Protein AF-A0A959Q273-F1 (afdb_monomer_lite)

Foldseek 3Di:
DVVLVVVVVCVQPPDPPPPPQCLPDPVQQVQQVQKAVVTPVVLVVLCLVQFDDQPQCVVVVQWFKWKKKFKQAQQRAGPDIDTPFPDDSDRCPVVRVVVSVNVSGSRIDDDDGIDMFIWIKTQHDDPDDDDRDRIHIHGDDDDPDDPDPPVLVVLVVCVVVVNLDPSSLVVLVSVCRHVVPPPSSVVSNVVSVVD

Sequence (195 aa):
MLKLLALLVTILSALPVTAQYDYSHPDFIPKMDQHFPGGDSAFLDLVYHNIQYPPEARQRGTMATLLVSLYINAKGGLDSLKFLNPVPIGDGIEEEVLRILKLTHKRWINYGDGFHFDCSFVFKFESEELLHGDISIVAFLVNAKLPRTDLIKSFDKLLKRGNKSNEVKEMVTLLIKMYPDNLQYLELYRQLEIH

Radius of gyration: 18.31 Å; chains: 1; bounding box: 50×28×50 Å

Secondary structure (DSSP, 8-state):
-HHHHHHHHHHHTT-----------TTHHHHHHHHSTTHHHHHHHHHHHH----HHHHHHT--EEEEEEEEEETTS-EEEEEE--SS---TTHHHHHHHHHHTTTTT---SSSEEEEEEEEEE----S--SS-SEEEEES-S----S-SHHHHHHHHHHHTT---HHHHHHHHHHHHH-TT-HHHHHHHHHHH--

pLDDT: mean 73.66, std 20.65, range [29.75, 97.5]

Structure (mmCIF, N/CA/C/O backbone):
data_AF-A0A959Q273-F1
#
_entry.id   AF-A0A959Q273-F1
#
loop_
_atom_site.group_PDB
_atom_site.id
_atom_site.type_symbol
_atom_site.label_atom_id
_atom_site.label_alt_id
_atom_site.label_comp_id
_atom_site.label_asym_id
_atom_site.label_entity_id
_atom_site.label_seq_id
_atom_site.pdbx_PDB_ins_code
_atom_site.Cartn_x
_atom_site.Cartn_y
_atom_site.Cartn_z
_atom_site.occupancy
_atom_site.B_iso_or_equiv
_atom_site.auth_seq_id
_atom_site.auth_comp_id
_atom_site.auth_asym_id
_atom_site.auth_atom_id
_atom_site.pdbx_PDB_model_num
ATOM 1 N N . MET A 1 1 ? -25.011 -1.242 19.893 1.00 47.28 1 MET A N 1
ATOM 2 C CA . MET A 1 1 ? -24.980 -1.164 18.416 1.00 47.28 1 MET A CA 1
ATOM 3 C C . MET A 1 1 ? -25.431 0.176 17.830 1.00 47.28 1 MET A C 1
ATOM 5 O O . MET A 1 1 ? -24.567 0.892 17.349 1.00 47.28 1 MET A O 1
ATOM 9 N N . LEU A 1 2 ? -26.712 0.578 17.892 1.00 33.62 2 LEU A N 1
ATOM 10 C CA . LEU A 1 2 ? -27.226 1.732 17.114 1.00 33.62 2 LEU A CA 1
ATOM 11 C C . LEU A 1 2 ? -26.509 3.081 17.372 1.00 33.62 2 LEU A C 1
ATOM 13 O O . LEU A 1 2 ? -26.307 3.858 16.448 1.00 33.62 2 LEU A O 1
ATOM 17 N N . LYS A 1 3 ? -26.056 3.341 18.610 1.00 44.47 3 LYS A N 1
ATOM 18 C CA . LYS A 1 3 ? -25.296 4.561 18.968 1.00 44.47 3 LYS A CA 1
ATOM 19 C C . LYS A 1 3 ? -23.848 4.574 18.453 1.00 44.47 3 LYS A C 1
ATOM 21 O O . LYS A 1 3 ? -23.322 5.648 18.201 1.00 44.47 3 LYS A O 1
ATOM 26 N N . LEU A 1 4 ? -23.216 3.405 18.316 1.00 44.25 4 LEU A N 1
ATOM 27 C CA . LEU A 1 4 ? -21.849 3.271 17.787 1.00 44.25 4 LEU A CA 1
ATOM 28 C C . LEU A 1 4 ? -21.848 3.400 16.257 1.00 44.25 4 LEU A C 1
ATOM 30 O O . LEU A 1 4 ? -21.008 4.093 15.696 1.00 44.25 4 LEU A O 1
ATOM 34 N N . LEU A 1 5 ? -22.843 2.794 15.601 1.00 41.31 5 LEU A N 1
ATOM 35 C CA . LEU A 1 5 ? -23.030 2.887 14.152 1.00 41.31 5 LEU A CA 1
ATOM 36 C C . LEU A 1 5 ? -23.355 4.327 13.718 1.00 41.31 5 LEU A C 1
ATOM 38 O O . LEU A 1 5 ? -22.783 4.833 12.761 1.00 41.31 5 LEU A O 1
ATOM 42 N N . ALA A 1 6 ? -24.217 5.018 14.475 1.00 43.47 6 ALA A N 1
ATOM 43 C CA . ALA A 1 6 ? -24.527 6.427 14.242 1.00 43.47 6 ALA A CA 1
ATOM 44 C C . ALA A 1 6 ? -23.298 7.336 14.404 1.00 43.47 6 ALA A C 1
ATOM 46 O O . ALA A 1 6 ? -23.162 8.298 13.651 1.00 43.47 6 ALA A O 1
ATOM 47 N N . LEU A 1 7 ? -22.395 7.010 15.342 1.00 47.56 7 LEU A N 1
ATOM 48 C CA . LEU A 1 7 ? -21.119 7.705 15.515 1.00 47.56 7 LEU A CA 1
ATOM 49 C C . LEU A 1 7 ? -20.238 7.511 14.270 1.00 47.56 7 LEU A C 1
ATOM 51 O O . LEU A 1 7 ? -19.791 8.501 13.708 1.00 47.56 7 LEU A O 1
ATOM 55 N N . LEU A 1 8 ? -20.072 6.273 13.777 1.00 46.41 8 LEU A N 1
ATOM 56 C CA . LEU A 1 8 ? -19.335 5.961 12.534 1.00 46.41 8 LEU A CA 1
ATOM 57 C C . LEU A 1 8 ? -19.850 6.755 11.323 1.00 46.41 8 LEU A C 1
ATOM 59 O O . LEU A 1 8 ? -19.063 7.336 10.582 1.00 46.41 8 LEU A O 1
ATOM 63 N N . VAL A 1 9 ? -21.172 6.846 11.167 1.00 46.50 9 VAL A N 1
ATOM 64 C CA . VAL A 1 9 ? -21.808 7.587 10.067 1.00 46.50 9 VAL A CA 1
ATOM 65 C C . VAL A 1 9 ? -21.587 9.100 10.195 1.00 46.50 9 VAL A C 1
ATOM 67 O O . VAL A 1 9 ? -21.291 9.747 9.195 1.00 46.50 9 VAL A O 1
ATOM 70 N N . THR A 1 10 ? -21.641 9.670 11.408 1.00 48.34 10 THR A N 1
ATOM 71 C CA . THR A 1 10 ? -21.318 11.101 11.614 1.00 48.34 10 THR A CA 1
ATOM 72 C C . THR A 1 10 ? -19.834 11.412 11.419 1.00 48.34 10 THR A C 1
ATOM 74 O O . THR A 1 10 ? -19.491 12.532 11.050 1.00 48.34 10 THR A O 1
ATOM 77 N N . ILE A 1 11 ? -18.949 10.445 11.670 1.00 47.75 11 ILE A N 1
ATOM 78 C CA . ILE A 1 11 ? -17.504 10.564 11.438 1.00 47.75 11 ILE A CA 1
ATOM 79 C C . ILE A 1 11 ? -17.208 10.619 9.935 1.00 47.75 11 ILE A C 1
ATOM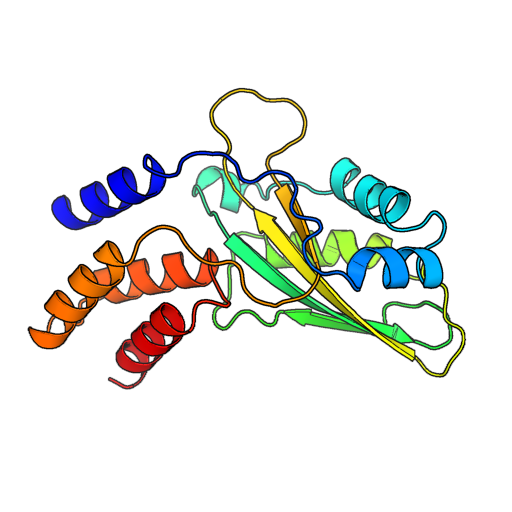 81 O O . ILE A 1 11 ? -16.441 11.474 9.497 1.00 47.75 11 ILE A O 1
ATOM 85 N N . LEU A 1 12 ? -17.847 9.744 9.151 1.00 41.59 12 LEU A N 1
ATOM 86 C CA . LEU A 1 12 ? -17.640 9.637 7.705 1.00 41.59 12 LEU A CA 1
ATOM 87 C C . LEU A 1 12 ? -18.171 10.868 6.952 1.00 41.59 12 LEU A C 1
ATOM 89 O O . LEU A 1 12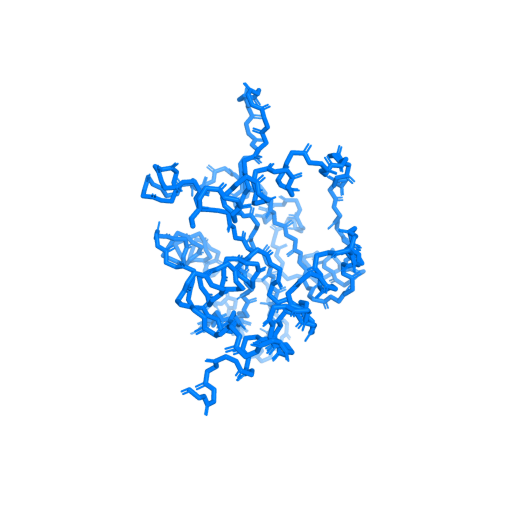 ? -17.543 11.338 6.009 1.00 41.59 12 LEU A O 1
ATOM 93 N N . SER A 1 13 ? -19.302 11.425 7.399 1.00 39.12 13 SER A N 1
ATOM 94 C CA . SER A 1 13 ? -19.985 12.543 6.735 1.00 39.12 13 SER A CA 1
ATOM 95 C C . SER A 1 13 ? -19.441 13.934 7.081 1.00 39.12 13 SER A C 1
ATOM 97 O O . SER A 1 13 ? -19.928 14.924 6.544 1.00 39.12 13 SER A O 1
ATOM 99 N N . ALA A 1 14 ? -18.506 14.050 8.030 1.00 39.28 14 ALA A N 1
ATOM 100 C CA . ALA A 1 14 ? -18.061 15.342 8.566 1.00 39.28 14 ALA A CA 1
ATOM 101 C C . ALA A 1 14 ? -16.613 15.709 8.196 1.00 39.28 14 ALA A C 1
ATOM 103 O O . ALA A 1 14 ? -16.015 16.601 8.816 1.00 39.28 14 ALA A O 1
ATOM 104 N N . LEU A 1 15 ? -16.065 15.025 7.190 1.00 38.78 15 LEU A N 1
ATOM 105 C CA . LEU A 1 15 ? -14.818 15.385 6.533 1.00 38.78 15 LEU A CA 1
ATOM 106 C C . LEU A 1 15 ? -15.101 16.530 5.548 1.00 38.78 15 LEU A C 1
ATOM 108 O O . LEU A 1 15 ? -15.887 16.339 4.621 1.00 38.78 15 LEU A O 1
ATOM 112 N N . PRO A 1 16 ? -14.486 17.717 5.687 1.00 36.38 16 PRO A N 1
ATOM 113 C CA . PRO A 1 16 ? -14.352 18.583 4.528 1.00 36.38 16 PRO A CA 1
ATOM 114 C C . PRO A 1 16 ? -13.502 17.825 3.501 1.00 36.38 16 PRO A C 1
ATOM 116 O O . PRO A 1 16 ? -12.324 17.553 3.741 1.00 36.38 16 PRO A O 1
ATOM 119 N N . VAL A 1 17 ? -14.117 17.432 2.382 1.00 39.88 17 VAL A N 1
ATOM 120 C CA . VAL A 1 17 ? -13.411 16.890 1.217 1.00 39.88 17 VAL A CA 1
ATOM 121 C C . VAL A 1 17 ? -12.623 18.034 0.597 1.00 39.88 17 VAL A C 1
ATOM 123 O O . VAL A 1 17 ? -13.070 18.724 -0.308 1.00 39.88 17 VAL A O 1
ATOM 126 N N . THR A 1 18 ? -11.434 18.262 1.131 1.00 34.50 18 THR A N 1
ATOM 127 C CA . THR A 1 18 ? -10.340 18.892 0.402 1.00 34.50 18 THR A CA 1
ATOM 128 C C . THR A 1 18 ? -9.084 18.089 0.696 1.00 34.50 18 THR A C 1
ATOM 130 O O . THR A 1 18 ? -8.126 18.586 1.281 1.00 34.50 18 THR A O 1
ATOM 133 N N . ALA A 1 19 ? -9.099 16.811 0.317 1.00 34.09 19 ALA A N 1
ATOM 134 C CA . ALA A 1 19 ? -7.861 16.123 -0.011 1.00 34.09 19 ALA A CA 1
ATOM 135 C C . ALA A 1 19 ? -7.491 16.592 -1.421 1.00 34.09 19 ALA A C 1
ATOM 137 O O . ALA A 1 19 ? -7.810 15.950 -2.417 1.00 34.09 19 ALA A O 1
ATOM 138 N N . GLN A 1 20 ? -6.918 17.791 -1.501 1.00 29.75 20 GLN A N 1
ATOM 139 C CA . GLN A 1 20 ? -6.189 18.219 -2.685 1.00 29.75 20 GLN A CA 1
ATOM 140 C C . GLN A 1 20 ? -5.129 17.140 -2.937 1.00 29.75 20 GLN A C 1
ATOM 142 O O . GLN A 1 20 ? -4.466 16.771 -1.974 1.00 29.75 20 GLN A O 1
ATOM 147 N N . TYR A 1 21 ? -5.055 16.581 -4.153 1.00 34.66 21 TYR A N 1
ATOM 148 C CA . TYR A 1 21 ? -4.102 15.530 -4.543 1.00 34.66 21 TYR A CA 1
ATOM 149 C C . TYR A 1 21 ? -2.730 15.801 -3.928 1.00 34.66 21 TYR A C 1
ATOM 151 O O . TYR A 1 21 ? -1.988 16.653 -4.415 1.00 34.66 21 TYR A O 1
ATOM 159 N N . ASP A 1 22 ? -2.430 15.137 -2.818 1.00 41.69 22 ASP A N 1
ATOM 160 C CA . ASP A 1 22 ? -1.239 15.458 -2.059 1.00 41.69 22 ASP A CA 1
ATOM 161 C C . ASP A 1 22 ? -0.158 14.490 -2.517 1.00 41.69 22 ASP A C 1
ATOM 163 O O . ASP A 1 22 ? -0.011 13.371 -2.026 1.00 41.69 22 ASP A O 1
ATOM 167 N N . TYR A 1 23 ? 0.586 14.944 -3.521 1.00 46.22 23 TYR A N 1
ATOM 168 C CA . TYR A 1 23 ? 1.921 14.466 -3.866 1.00 46.22 23 TYR A CA 1
ATOM 169 C C . TYR A 1 23 ? 2.912 14.837 -2.730 1.00 46.22 23 TYR A C 1
ATOM 171 O O . TYR A 1 23 ? 4.007 15.327 -2.994 1.00 46.22 23 TYR A O 1
ATOM 179 N N . SER A 1 24 ? 2.510 14.691 -1.457 1.00 52.56 24 SER A N 1
ATOM 180 C CA . SER A 1 24 ? 3.052 15.422 -0.298 1.00 52.56 24 SER A CA 1
ATOM 181 C C . SER A 1 24 ? 4.471 15.062 0.079 1.00 52.56 24 SER A C 1
ATOM 183 O O . SER A 1 24 ? 5.117 15.823 0.805 1.00 52.56 24 SER A O 1
ATOM 185 N N . HIS A 1 25 ? 4.955 13.896 -0.342 1.00 58.44 25 HIS A N 1
ATOM 186 C CA . HIS A 1 25 ? 6.309 13.505 -0.012 1.00 58.44 25 HIS A CA 1
ATOM 187 C C . HIS A 1 25 ? 7.276 14.073 -1.058 1.00 58.44 25 HIS A C 1
ATOM 189 O O . HIS A 1 25 ? 7.217 13.660 -2.221 1.00 58.44 25 HIS A O 1
ATOM 195 N N . PRO A 1 26 ? 8.205 14.969 -0.669 1.00 68.31 26 PRO A N 1
ATOM 196 C CA . PRO A 1 26 ? 9.095 15.653 -1.610 1.00 68.31 26 PRO A CA 1
ATOM 197 C C . PRO A 1 26 ? 9.964 14.689 -2.432 1.00 68.31 26 PRO A C 1
ATOM 199 O O . PRO A 1 26 ? 10.403 15.043 -3.521 1.00 68.31 26 PRO A O 1
ATOM 202 N N . ASP A 1 27 ? 10.162 13.461 -1.947 1.00 73.94 27 ASP A N 1
ATOM 203 C CA . ASP A 1 27 ? 10.981 12.449 -2.621 1.00 73.94 27 ASP A CA 1
ATOM 204 C C . ASP A 1 27 ? 10.224 11.594 -3.653 1.00 73.94 27 ASP A C 1
ATOM 206 O O . ASP A 1 27 ? 10.869 10.850 -4.390 1.00 73.94 27 ASP A O 1
ATOM 210 N N . PHE A 1 28 ? 8.887 11.656 -3.742 1.00 79.81 28 PHE A N 1
ATOM 211 C CA . PHE A 1 28 ? 8.149 10.798 -4.682 1.00 79.81 28 PHE A CA 1
ATOM 212 C C . PHE A 1 28 ? 8.464 11.126 -6.142 1.00 79.81 28 PHE A C 1
ATOM 214 O O . PHE A 1 28 ? 8.894 10.240 -6.883 1.00 79.81 28 PHE A O 1
ATOM 221 N N . ILE A 1 29 ? 8.273 12.389 -6.538 1.00 83.19 29 ILE A N 1
ATOM 222 C CA . ILE A 1 29 ? 8.492 12.842 -7.917 1.00 83.19 29 ILE A CA 1
ATOM 223 C C . ILE A 1 29 ? 9.955 12.616 -8.332 1.00 83.19 29 ILE A C 1
ATOM 225 O O . ILE A 1 29 ? 10.165 11.907 -9.315 1.00 83.19 29 ILE A O 1
ATOM 229 N N . PRO A 1 30 ? 10.977 13.061 -7.563 1.00 88.62 30 PRO A N 1
ATOM 230 C CA . PRO A 1 30 ? 12.374 12.797 -7.913 1.00 88.62 30 PRO A CA 1
ATOM 231 C C . PRO A 1 30 ? 12.680 11.310 -8.110 1.00 88.62 30 PRO A C 1
ATOM 233 O O . PRO A 1 30 ? 13.400 10.931 -9.032 1.00 88.62 30 PRO A O 1
ATOM 236 N N . LYS A 1 31 ? 12.118 10.447 -7.257 1.00 88.25 31 LYS A N 1
ATOM 237 C CA . LYS A 1 31 ? 12.346 9.005 -7.333 1.00 88.25 31 LYS A CA 1
ATOM 238 C C . LYS A 1 31 ? 11.668 8.381 -8.546 1.00 88.25 31 LYS A C 1
ATOM 240 O O . LYS A 1 31 ? 12.252 7.495 -9.162 1.00 88.25 31 LYS A O 1
ATOM 245 N N . MET A 1 32 ? 10.472 8.837 -8.908 1.00 90.69 32 MET A N 1
ATOM 246 C CA . MET A 1 32 ? 9.791 8.383 -10.118 1.00 90.69 32 MET A CA 1
ATOM 247 C C . MET A 1 32 ? 10.490 8.851 -11.387 1.00 90.69 32 MET A C 1
ATOM 249 O O . MET A 1 32 ? 10.746 8.026 -12.259 1.00 90.69 32 MET A O 1
ATOM 253 N N . ASP A 1 33 ? 10.869 10.125 -11.464 1.00 91.25 33 ASP A N 1
ATOM 254 C CA . ASP A 1 33 ? 11.614 10.678 -12.601 1.00 91.25 33 ASP A CA 1
ATOM 255 C C . ASP A 1 33 ? 12.929 9.933 -12.838 1.00 91.25 33 ASP A C 1
ATOM 257 O O . ASP A 1 33 ? 13.341 9.716 -13.978 1.00 91.25 33 ASP A O 1
ATOM 261 N N . GLN A 1 34 ? 13.577 9.492 -11.758 1.00 93.00 34 GLN A N 1
ATOM 262 C CA . GLN A 1 34 ? 14.803 8.711 -11.835 1.00 93.00 34 GLN A CA 1
ATOM 263 C C . GLN A 1 34 ? 14.561 7.243 -12.221 1.00 93.00 34 GLN A C 1
ATOM 265 O O . GLN A 1 34 ? 15.366 6.662 -12.951 1.00 93.00 34 GLN A O 1
ATOM 270 N N . HIS A 1 35 ? 13.504 6.615 -11.702 1.00 94.75 35 HIS A N 1
ATOM 271 C CA . HIS A 1 35 ? 13.385 5.154 -11.693 1.00 94.75 35 HIS A CA 1
ATOM 272 C C . HIS A 1 35 ? 12.205 4.578 -12.479 1.00 94.75 35 HIS A C 1
ATOM 274 O O . HIS A 1 35 ? 12.102 3.355 -12.589 1.00 94.75 35 HIS A O 1
ATOM 280 N N . PHE A 1 36 ? 11.335 5.397 -13.062 1.00 94.88 36 PHE A N 1
ATOM 281 C CA . PHE A 1 36 ? 10.223 4.930 -13.882 1.00 94.88 36 PHE A CA 1
ATOM 282 C C . PHE A 1 36 ? 10.205 5.648 -15.243 1.00 94.88 36 PHE A C 1
ATOM 284 O O . PHE A 1 36 ? 10.226 6.875 -15.295 1.00 94.88 36 PHE A O 1
ATOM 291 N N . PRO A 1 37 ? 10.168 4.926 -16.379 1.00 95.31 37 PRO A N 1
ATOM 292 C CA . PRO A 1 37 ? 10.110 5.540 -17.698 1.00 95.31 37 PRO A CA 1
ATOM 293 C C . PRO A 1 37 ? 8.863 6.413 -17.842 1.00 95.31 37 PRO A C 1
ATOM 295 O O . PRO A 1 37 ? 7.741 5.911 -17.764 1.00 95.31 37 PRO A O 1
ATOM 298 N N . GLY A 1 38 ? 9.076 7.703 -18.098 1.00 94.38 38 GLY A N 1
ATOM 299 C CA . GLY A 1 38 ? 8.007 8.702 -18.163 1.00 94.38 38 GLY A CA 1
ATOM 300 C C . GLY A 1 38 ? 7.629 9.315 -16.810 1.00 94.38 38 GLY A C 1
ATOM 301 O O . GLY A 1 38 ? 6.618 10.008 -16.743 1.00 94.38 38 GLY A O 1
ATOM 302 N N . GLY A 1 39 ? 8.424 9.070 -15.765 1.00 92.94 39 GLY A N 1
ATOM 303 C CA . GLY A 1 39 ? 8.286 9.710 -14.463 1.00 92.94 39 GLY A CA 1
ATOM 304 C C . GLY A 1 39 ? 7.031 9.295 -13.702 1.00 92.94 39 GLY A C 1
ATOM 305 O O . GLY A 1 39 ? 6.460 8.217 -13.912 1.00 92.94 39 GLY A O 1
ATOM 306 N N . ASP A 1 40 ? 6.613 10.167 -12.793 1.00 85.88 40 ASP A N 1
ATOM 307 C CA . ASP A 1 40 ? 5.461 9.967 -11.917 1.00 85.88 40 ASP A CA 1
ATOM 308 C C . ASP A 1 40 ? 4.149 9.885 -12.705 1.00 85.88 40 ASP A C 1
ATOM 310 O O . ASP A 1 40 ? 3.354 8.977 -12.461 1.00 85.88 40 ASP A O 1
ATOM 314 N N . SER A 1 41 ? 3.960 10.753 -13.704 1.00 86.81 41 SER A N 1
ATOM 315 C CA . SER A 1 41 ? 2.766 10.759 -14.556 1.00 86.81 41 SER A CA 1
ATOM 316 C C . SER A 1 41 ? 2.553 9.406 -15.230 1.00 86.81 41 SER A C 1
ATOM 318 O O . SER A 1 41 ? 1.464 8.850 -15.150 1.00 86.81 41 SER A O 1
ATOM 320 N N . ALA A 1 42 ? 3.588 8.816 -15.838 1.00 90.94 42 ALA A N 1
ATOM 321 C CA . ALA A 1 42 ? 3.448 7.532 -16.528 1.00 90.94 42 ALA A CA 1
ATOM 322 C C . ALA A 1 42 ? 3.171 6.359 -15.572 1.00 90.94 42 ALA A C 1
ATOM 324 O O . ALA A 1 42 ? 2.500 5.390 -15.950 1.00 90.94 42 ALA A O 1
ATOM 325 N N . PHE A 1 43 ? 3.703 6.416 -14.348 1.00 90.12 43 PHE A N 1
ATOM 326 C CA . PHE A 1 43 ? 3.390 5.437 -13.310 1.00 90.12 43 PHE A CA 1
ATOM 327 C C . PHE A 1 43 ? 1.931 5.562 -12.868 1.00 90.12 43 PHE A C 1
ATOM 329 O O . PHE A 1 43 ? 1.198 4.572 -12.867 1.00 90.12 43 PHE A O 1
ATOM 336 N N . LEU A 1 44 ? 1.511 6.780 -12.530 1.00 84.56 44 LEU A N 1
ATOM 337 C CA . LEU A 1 44 ? 0.157 7.087 -12.090 1.00 84.56 44 LEU A CA 1
ATOM 338 C C . LEU A 1 44 ? -0.863 6.740 -13.169 1.00 84.56 44 LEU A C 1
ATOM 340 O O . LEU A 1 44 ? -1.847 6.075 -12.867 1.00 84.56 44 LEU A O 1
ATOM 344 N N . ASP A 1 45 ? -0.590 7.078 -14.427 1.00 85.50 45 ASP A N 1
ATOM 345 C CA . ASP A 1 45 ? -1.433 6.713 -15.560 1.00 85.50 45 ASP A CA 1
ATOM 346 C C . ASP A 1 45 ? -1.574 5.196 -15.682 1.00 85.50 45 ASP A C 1
ATOM 348 O O . ASP A 1 45 ? -2.695 4.701 -15.805 1.00 85.50 45 ASP A O 1
ATOM 352 N N . LEU A 1 46 ? -0.476 4.427 -15.599 1.00 88.94 46 LEU A N 1
ATOM 353 C CA . LEU A 1 46 ? -0.575 2.963 -15.603 1.00 88.94 46 LEU A CA 1
ATOM 354 C C . LEU A 1 46 ? -1.506 2.487 -14.494 1.00 88.94 46 LEU A C 1
ATOM 356 O O . LEU A 1 46 ? -2.336 1.615 -14.741 1.00 88.94 46 LEU A O 1
ATOM 360 N N . VAL A 1 47 ? -1.373 3.024 -13.286 1.00 86.44 47 VAL A N 1
ATOM 361 C CA . VAL A 1 47 ? -2.202 2.568 -12.178 1.00 86.44 47 VAL A CA 1
ATOM 362 C C . VAL A 1 47 ? -3.653 2.982 -12.383 1.00 86.44 47 VAL A C 1
ATOM 364 O O . VAL A 1 47 ? -4.506 2.103 -12.406 1.00 86.44 47 VAL A O 1
ATOM 367 N N . TYR A 1 48 ? -3.944 4.267 -12.583 1.00 81.12 48 TYR A N 1
ATOM 368 C CA . TYR A 1 48 ? -5.311 4.783 -12.684 1.00 81.12 48 TYR A CA 1
ATOM 369 C C . TYR A 1 48 ? -6.115 4.131 -13.810 1.00 81.12 48 TYR A C 1
ATOM 371 O O . TYR A 1 48 ? -7.296 3.852 -13.629 1.00 81.12 48 TYR A O 1
ATOM 379 N N . HIS A 1 49 ? -5.482 3.818 -14.942 1.00 84.25 49 HIS A N 1
ATOM 380 C CA . HIS A 1 49 ? -6.167 3.154 -16.053 1.00 84.25 49 HIS A CA 1
ATOM 381 C C . HIS A 1 49 ? -6.439 1.667 -15.807 1.00 84.25 49 HIS A C 1
ATOM 383 O O . HIS A 1 49 ? -7.301 1.087 -16.465 1.00 84.25 49 HIS A O 1
ATOM 389 N N . ASN A 1 50 ? -5.682 1.022 -14.917 1.00 87.06 50 ASN A N 1
ATOM 390 C CA . ASN A 1 50 ? -5.767 -0.423 -14.726 1.00 87.06 50 ASN A CA 1
ATOM 391 C C . ASN A 1 50 ? -6.418 -0.819 -13.407 1.00 87.06 50 ASN A C 1
ATOM 393 O O . ASN A 1 50 ? -6.922 -1.939 -13.326 1.00 87.06 50 ASN A O 1
ATOM 397 N N . ILE A 1 51 ? -6.357 0.031 -12.385 1.00 87.69 51 ILE A N 1
ATOM 398 C CA . ILE A 1 51 ? -6.797 -0.290 -11.033 1.00 87.69 51 ILE A CA 1
ATOM 399 C C . ILE A 1 51 ? -8.316 -0.333 -10.941 1.00 87.69 51 ILE A C 1
ATOM 401 O O . ILE A 1 51 ? -9.030 0.468 -11.539 1.00 87.69 51 ILE A O 1
ATOM 405 N N . GLN A 1 52 ? -8.812 -1.308 -10.196 1.00 85.88 52 GLN A N 1
ATOM 406 C CA . GLN A 1 52 ? -10.228 -1.559 -10.012 1.00 85.88 52 GLN A CA 1
ATOM 407 C C . GLN A 1 52 ? -10.552 -1.561 -8.531 1.00 85.88 52 GLN A C 1
ATOM 409 O O . GLN A 1 52 ? -9.771 -2.019 -7.708 1.00 85.88 52 GLN A O 1
ATOM 414 N N . TYR A 1 53 ? -11.738 -1.082 -8.177 1.00 83.94 53 TYR A N 1
ATOM 415 C CA . TYR A 1 53 ? -12.249 -1.310 -6.835 1.00 83.94 53 TYR A CA 1
ATOM 416 C C . TYR A 1 53 ? -12.772 -2.750 -6.761 1.00 83.94 53 TYR A C 1
ATOM 418 O O . TYR A 1 53 ? -13.692 -3.069 -7.527 1.00 83.94 53 TYR A O 1
ATOM 426 N N . PRO A 1 54 ? -12.233 -3.620 -5.883 1.00 87.25 54 PRO A N 1
ATOM 427 C CA . PRO A 1 54 ? -12.682 -5.004 -5.798 1.00 87.25 54 PRO A CA 1
ATOM 428 C C . PRO A 1 54 ? -14.200 -5.092 -5.563 1.00 87.25 54 PRO A C 1
ATOM 430 O O . PRO A 1 54 ? -14.727 -4.319 -4.753 1.00 87.25 54 PRO A O 1
ATOM 433 N N . PRO A 1 55 ? -14.930 -6.004 -6.234 1.00 84.25 55 PRO A N 1
ATOM 434 C CA . PRO A 1 55 ? -16.381 -6.123 -6.082 1.00 84.25 55 PRO A CA 1
ATOM 435 C C . PRO A 1 55 ? -16.818 -6.329 -4.630 1.00 84.25 55 PRO A C 1
ATOM 437 O O . PRO A 1 55 ? -17.776 -5.704 -4.176 1.00 84.25 55 PRO A O 1
ATOM 440 N N . GLU A 1 56 ? -16.087 -7.155 -3.886 1.00 85.62 56 GLU A N 1
ATOM 441 C CA . GLU A 1 56 ? -16.339 -7.444 -2.481 1.00 85.62 56 GLU A CA 1
ATOM 442 C C . GLU A 1 56 ? -16.152 -6.205 -1.601 1.00 85.62 56 GLU A C 1
ATOM 444 O O . GLU A 1 56 ? -17.022 -5.898 -0.783 1.00 85.62 56 GLU A O 1
ATOM 449 N N . ALA A 1 57 ? -15.053 -5.472 -1.797 1.00 83.31 57 ALA A N 1
ATOM 450 C CA . ALA A 1 57 ? -14.787 -4.224 -1.091 1.00 83.31 57 ALA A CA 1
ATOM 451 C C . ALA A 1 57 ? -15.853 -3.169 -1.422 1.00 83.31 57 ALA A C 1
ATOM 453 O O . ALA A 1 57 ? -16.338 -2.473 -0.530 1.00 83.31 57 ALA A O 1
ATOM 454 N N . ARG A 1 58 ? -16.282 -3.086 -2.690 1.00 77.00 58 ARG A N 1
ATOM 455 C CA . ARG A 1 58 ? -17.344 -2.170 -3.123 1.00 77.00 58 ARG A CA 1
ATOM 456 C C . ARG A 1 58 ? -18.679 -2.513 -2.466 1.00 77.00 58 ARG A C 1
ATOM 458 O O . ARG A 1 58 ? -19.346 -1.626 -1.947 1.00 77.00 58 ARG A O 1
ATOM 465 N N . GLN A 1 59 ? -19.052 -3.792 -2.452 1.00 77.06 59 GLN A N 1
ATOM 466 C CA . GLN A 1 59 ? -20.291 -4.265 -1.830 1.00 77.06 59 GLN A CA 1
ATOM 467 C C . GLN A 1 59 ? -20.311 -4.010 -0.318 1.00 77.06 59 GLN A C 1
ATOM 469 O O . GLN A 1 59 ? -21.363 -3.697 0.238 1.00 77.06 59 GLN A O 1
ATOM 474 N N . ARG A 1 60 ? -19.162 -4.158 0.350 1.00 78.25 60 ARG A N 1
ATOM 475 C CA . ARG A 1 60 ? -19.030 -3.975 1.802 1.00 78.25 60 ARG A CA 1
ATOM 476 C C . ARG A 1 60 ? -18.753 -2.538 2.235 1.00 78.25 60 ARG A C 1
ATOM 478 O O . ARG A 1 60 ? -18.816 -2.257 3.429 1.00 78.25 60 ARG A O 1
ATOM 485 N N . GLY A 1 61 ? -18.487 -1.629 1.299 1.00 74.19 61 GLY A N 1
ATOM 486 C CA . GLY A 1 61 ? -18.135 -0.251 1.629 1.00 74.19 61 GLY A CA 1
ATOM 487 C C . GLY A 1 61 ? -16.742 -0.121 2.260 1.00 74.19 61 GLY A C 1
ATOM 488 O O . GLY A 1 61 ? -16.522 0.764 3.086 1.00 74.19 61 GLY A O 1
ATOM 489 N N . THR A 1 62 ? -15.804 -1.001 1.907 1.00 80.19 62 THR A N 1
ATOM 490 C CA . THR A 1 62 ? -14.493 -1.115 2.562 1.00 80.19 62 THR A CA 1
ATOM 491 C C . THR A 1 62 ? -13.527 -0.023 2.119 1.00 80.19 62 THR A C 1
ATOM 493 O O . THR A 1 62 ? -12.838 -0.160 1.118 1.00 80.19 62 THR A O 1
ATOM 496 N N . MET A 1 63 ? -13.420 1.040 2.914 1.00 80.50 63 MET A N 1
ATOM 497 C CA . MET A 1 63 ? -12.396 2.073 2.743 1.00 80.50 63 MET A CA 1
ATOM 498 C C . MET A 1 63 ? -11.087 1.685 3.440 1.00 80.50 63 MET A C 1
ATOM 500 O O . MET A 1 63 ? -11.104 1.205 4.577 1.00 80.50 63 MET A O 1
ATOM 504 N N . ALA A 1 64 ? -9.950 1.934 2.793 1.00 84.50 64 ALA A N 1
ATOM 505 C CA . ALA A 1 64 ? -8.641 1.606 3.348 1.00 84.50 64 ALA A CA 1
ATOM 506 C C . ALA A 1 64 ? -7.500 2.410 2.715 1.00 84.50 64 ALA A C 1
ATOM 508 O O . ALA A 1 64 ? -7.589 2.844 1.571 1.00 84.50 64 ALA A O 1
ATOM 509 N N . THR A 1 65 ? -6.393 2.520 3.442 1.00 84.88 65 THR A N 1
ATOM 510 C CA . THR A 1 65 ? -5.092 2.933 2.914 1.00 84.88 65 THR A CA 1
ATOM 511 C C . THR A 1 65 ? -4.144 1.745 3.011 1.00 84.88 65 THR A C 1
ATOM 513 O O . THR A 1 65 ? -3.815 1.296 4.108 1.00 84.88 65 THR A O 1
ATOM 516 N N . LEU A 1 66 ? -3.699 1.220 1.875 1.00 90.56 66 LEU A N 1
ATOM 517 C CA . LEU A 1 66 ? -2.771 0.099 1.805 1.00 90.56 66 LEU A CA 1
ATOM 518 C C . LEU A 1 66 ? -1.338 0.609 1.656 1.00 90.56 66 LEU A C 1
ATOM 520 O O . LEU A 1 66 ? -1.020 1.230 0.649 1.00 90.56 66 LEU A O 1
ATOM 524 N N . LEU A 1 67 ? -0.487 0.337 2.643 1.00 88.25 67 LEU A N 1
ATOM 525 C CA . LEU A 1 67 ? 0.932 0.682 2.657 1.00 88.25 67 LEU A CA 1
ATOM 526 C C . LEU A 1 67 ? 1.737 -0.442 2.006 1.00 88.25 67 LEU A C 1
ATOM 528 O O . LEU A 1 67 ? 1.669 -1.594 2.442 1.00 88.25 67 LEU A O 1
ATOM 532 N N . VAL A 1 68 ? 2.541 -0.113 1.002 1.00 91.62 68 VAL A N 1
ATOM 533 C CA . VAL A 1 68 ? 3.292 -1.086 0.210 1.00 91.62 68 VAL A CA 1
ATOM 534 C C . VAL A 1 68 ? 4.766 -0.715 0.179 1.00 91.62 68 VAL A C 1
ATOM 536 O O . VAL A 1 68 ? 5.109 0.427 -0.101 1.00 91.62 68 VAL A O 1
ATOM 539 N N . SER A 1 69 ? 5.634 -1.698 0.406 1.00 92.06 69 SER A N 1
ATOM 540 C CA . SER A 1 69 ? 7.071 -1.599 0.151 1.00 92.06 69 SER A CA 1
ATOM 541 C C . SER A 1 69 ? 7.479 -2.561 -0.951 1.00 92.06 69 SER A C 1
ATOM 543 O O . SER A 1 69 ? 7.170 -3.755 -0.898 1.00 92.06 69 SER A O 1
ATOM 545 N N . LEU A 1 70 ? 8.178 -2.037 -1.950 1.00 93.31 70 LEU A N 1
ATOM 546 C CA . LEU A 1 70 ? 8.719 -2.785 -3.074 1.00 93.31 70 LEU A CA 1
ATOM 547 C C . LEU A 1 70 ? 10.231 -2.860 -2.964 1.00 93.31 70 LEU A C 1
ATOM 549 O O . LEU A 1 70 ? 10.883 -1.918 -2.518 1.00 93.31 70 LEU A O 1
ATOM 553 N N . TYR A 1 71 ? 10.787 -3.962 -3.446 1.00 95.19 71 TYR A N 1
ATOM 554 C CA . TYR A 1 71 ? 12.198 -4.050 -3.783 1.00 95.19 71 TYR A CA 1
ATOM 555 C C . TYR A 1 71 ? 12.334 -4.287 -5.282 1.00 95.19 71 TYR A C 1
ATOM 557 O O . TYR A 1 71 ? 11.845 -5.294 -5.810 1.00 95.19 71 TYR A O 1
ATOM 565 N N . ILE A 1 72 ? 12.992 -3.340 -5.944 1.00 95.81 72 ILE A N 1
ATOM 566 C CA . ILE A 1 72 ? 13.323 -3.400 -7.360 1.00 95.81 72 ILE A CA 1
ATOM 567 C C . ILE A 1 72 ? 14.789 -3.796 -7.488 1.00 95.81 72 ILE A C 1
ATOM 569 O O . ILE A 1 72 ? 15.660 -3.172 -6.884 1.00 95.81 72 ILE A O 1
ATOM 573 N N . ASN A 1 73 ? 15.070 -4.832 -8.271 1.00 94.94 73 ASN A N 1
ATOM 574 C CA . ASN A 1 73 ? 16.426 -5.347 -8.439 1.00 94.94 73 ASN A CA 1
ATOM 575 C C . ASN A 1 73 ? 17.248 -4.562 -9.475 1.00 94.94 73 ASN A C 1
ATOM 577 O O . ASN A 1 73 ? 16.743 -3.689 -10.185 1.00 94.94 73 ASN A O 1
ATOM 581 N N . ALA A 1 74 ? 18.529 -4.911 -9.610 1.00 93.69 74 ALA A N 1
ATOM 582 C CA . ALA A 1 74 ? 19.455 -4.353 -10.606 1.00 93.69 74 ALA A CA 1
ATOM 583 C C . ALA A 1 74 ? 18.936 -4.368 -12.061 1.00 93.69 74 ALA A C 1
ATOM 585 O O . ALA A 1 74 ? 19.356 -3.557 -12.878 1.00 93.69 74 ALA A O 1
ATOM 586 N N . LYS A 1 75 ? 18.010 -5.273 -12.403 1.00 92.56 75 LYS A N 1
ATOM 587 C CA . LYS A 1 75 ? 17.446 -5.433 -13.755 1.00 92.56 75 LYS A CA 1
ATOM 588 C C . LYS A 1 75 ? 16.101 -4.716 -13.940 1.00 92.56 75 LYS A C 1
ATOM 590 O O . LYS A 1 75 ? 15.419 -4.980 -14.929 1.00 92.56 75 LYS A O 1
ATOM 595 N N . GLY A 1 76 ? 15.680 -3.881 -12.985 1.00 92.12 76 GLY A N 1
ATOM 596 C CA . GLY A 1 76 ? 14.383 -3.196 -13.035 1.00 92.12 76 GLY A CA 1
ATOM 597 C C . GLY A 1 76 ? 13.179 -4.115 -12.783 1.00 92.12 76 GLY A C 1
ATOM 598 O O . GLY A 1 76 ? 12.031 -3.767 -13.074 1.00 92.12 76 GLY A O 1
ATOM 599 N N . GLY A 1 77 ? 13.426 -5.328 -12.287 1.00 94.50 77 GLY A N 1
ATOM 600 C CA . GLY A 1 77 ? 12.395 -6.291 -11.926 1.00 94.50 77 GLY A CA 1
ATOM 601 C C . GLY A 1 77 ? 11.874 -6.045 -10.514 1.00 94.50 77 GLY A C 1
ATOM 602 O O . GLY A 1 77 ? 12.655 -5.799 -9.599 1.00 94.50 77 GLY A O 1
ATOM 603 N N . LEU A 1 78 ? 10.556 -6.157 -10.340 1.00 94.94 78 LEU A N 1
ATOM 604 C CA . LEU A 1 78 ? 9.938 -6.263 -9.019 1.00 94.94 78 LEU A CA 1
ATOM 605 C C . LEU A 1 78 ? 10.258 -7.646 -8.432 1.00 94.94 78 LEU A C 1
ATOM 607 O O . LEU A 1 78 ? 9.707 -8.637 -8.913 1.00 94.94 78 LEU A O 1
ATOM 611 N N . ASP A 1 79 ? 11.129 -7.690 -7.424 1.00 94.81 79 ASP A N 1
ATOM 612 C CA . ASP A 1 79 ? 11.601 -8.930 -6.787 1.00 94.81 79 ASP A CA 1
ATOM 613 C C . ASP A 1 79 ? 10.860 -9.243 -5.489 1.00 94.81 79 ASP A C 1
ATOM 615 O O . ASP A 1 79 ? 10.609 -10.407 -5.178 1.00 94.81 79 ASP A O 1
ATOM 619 N N . SER A 1 80 ? 10.481 -8.216 -4.725 1.00 95.38 80 SER A N 1
ATOM 620 C CA . SER A 1 80 ? 9.648 -8.408 -3.539 1.00 95.38 80 SER A CA 1
ATOM 621 C C . SER A 1 80 ? 8.643 -7.282 -3.356 1.00 95.38 80 SER A C 1
ATOM 623 O O . SER A 1 80 ? 8.902 -6.136 -3.721 1.00 95.38 80 SER A O 1
ATOM 625 N N . LEU A 1 81 ? 7.501 -7.640 -2.776 1.00 95.25 81 LEU A N 1
ATOM 626 C CA . LEU A 1 81 ? 6.431 -6.737 -2.384 1.00 95.25 81 LEU A CA 1
ATOM 627 C C . LEU A 1 81 ? 5.980 -7.131 -0.980 1.00 95.25 81 LEU A C 1
ATOM 629 O O . LEU A 1 81 ? 5.746 -8.311 -0.712 1.00 95.25 81 LEU A O 1
ATOM 633 N N . LYS A 1 82 ? 5.862 -6.147 -0.090 1.00 96.06 82 LYS A N 1
ATOM 634 C CA . LYS A 1 82 ? 5.366 -6.323 1.276 1.00 96.06 82 LYS A CA 1
ATOM 635 C C . LYS A 1 82 ? 4.267 -5.315 1.564 1.00 96.06 82 LYS A C 1
ATOM 637 O O . LYS A 1 82 ? 4.437 -4.130 1.288 1.00 96.06 82 LYS A O 1
ATOM 642 N N . PHE A 1 83 ? 3.186 -5.780 2.177 1.00 95.50 83 PHE A N 1
ATOM 643 C CA . PHE A 1 83 ? 2.204 -4.900 2.800 1.00 95.50 83 PHE A CA 1
ATOM 644 C C . PHE A 1 83 ? 2.676 -4.557 4.210 1.00 95.50 83 PHE A C 1
ATOM 646 O O . PHE A 1 83 ? 3.047 -5.448 4.973 1.00 95.50 83 PHE A O 1
ATOM 653 N N . LEU A 1 84 ? 2.713 -3.265 4.531 1.00 92.38 84 LEU A N 1
ATOM 654 C CA . LEU A 1 84 ? 3.202 -2.758 5.818 1.00 92.38 84 LEU A CA 1
ATOM 655 C C . LEU A 1 84 ? 2.066 -2.451 6.802 1.00 92.38 84 LEU A C 1
ATOM 657 O O . LEU A 1 84 ? 2.323 -1.984 7.911 1.00 92.38 84 LEU A O 1
ATOM 661 N N . ASN A 1 85 ? 0.813 -2.682 6.402 1.00 92.06 85 ASN A N 1
ATOM 662 C CA . ASN A 1 85 ? -0.335 -2.454 7.264 1.00 92.06 85 ASN A CA 1
ATOM 663 C C . ASN A 1 85 ? -0.246 -3.318 8.536 1.00 92.06 85 ASN A C 1
ATOM 665 O O . ASN A 1 85 ? 0.081 -4.502 8.462 1.00 92.06 85 ASN A O 1
ATOM 669 N N . PRO A 1 86 ? -0.592 -2.758 9.706 1.00 89.44 86 PRO A N 1
ATOM 670 C CA . PRO A 1 86 ? -0.598 -3.491 10.977 1.00 89.44 86 PRO A CA 1
ATOM 671 C C . PRO A 1 86 ? -1.684 -4.577 11.036 1.00 89.44 86 PRO A C 1
ATOM 673 O O . PRO A 1 86 ? -1.590 -5.499 11.842 1.00 89.44 86 PRO A O 1
ATOM 676 N N . VAL A 1 87 ? -2.724 -4.450 10.207 1.00 91.56 87 VAL A N 1
ATOM 677 C CA . VAL A 1 87 ? -3.823 -5.406 10.070 1.00 91.56 87 VAL A CA 1
ATOM 678 C C . VAL A 1 87 ? -4.093 -5.640 8.583 1.00 91.56 87 VAL A C 1
ATOM 680 O O . VAL A 1 87 ? -4.022 -4.676 7.814 1.00 91.56 87 VAL A O 1
ATOM 683 N N . PRO A 1 88 ? -4.428 -6.874 8.163 1.00 94.38 88 PRO A N 1
ATOM 684 C CA . PRO A 1 88 ? -4.901 -7.128 6.807 1.00 94.38 88 PRO A CA 1
ATOM 685 C C . PRO A 1 88 ? -6.158 -6.309 6.505 1.00 94.38 88 PRO A C 1
ATOM 687 O O . PRO A 1 88 ? -7.062 -6.209 7.343 1.00 94.38 88 PRO A O 1
ATOM 690 N N . ILE A 1 89 ? -6.227 -5.738 5.309 1.00 93.38 89 ILE A N 1
ATOM 691 C CA . ILE A 1 89 ? -7.400 -5.023 4.815 1.00 93.38 89 ILE A CA 1
ATOM 692 C C . ILE A 1 89 ? -8.469 -6.038 4.417 1.00 93.38 89 ILE A C 1
ATOM 694 O O . ILE A 1 89 ? -9.580 -5.984 4.955 1.00 93.38 89 ILE A O 1
ATOM 698 N N . GLY A 1 90 ? -8.109 -7.003 3.571 1.00 93.62 90 GLY A N 1
ATOM 699 C CA . GLY A 1 90 ? -9.014 -7.995 3.013 1.00 93.62 90 GLY A CA 1
ATOM 700 C C . GLY A 1 90 ? -9.843 -7.453 1.849 1.00 93.62 90 GLY A C 1
ATOM 701 O O . GLY A 1 90 ? -9.569 -6.404 1.270 1.00 93.62 90 GLY A O 1
ATOM 702 N N . ASP A 1 91 ? -10.899 -8.191 1.517 1.00 92.56 91 ASP A N 1
ATOM 703 C CA . ASP A 1 91 ? -11.894 -7.805 0.510 1.00 92.56 91 ASP A CA 1
ATOM 704 C C . ASP A 1 91 ? -11.343 -7.643 -0.917 1.00 92.56 91 ASP A C 1
ATOM 706 O O . ASP A 1 91 ? -11.968 -6.989 -1.748 1.00 92.56 91 ASP A O 1
ATOM 710 N N . GLY A 1 92 ? -10.198 -8.265 -1.214 1.00 95.19 92 GLY A N 1
ATOM 711 C CA . GLY A 1 92 ? -9.566 -8.229 -2.534 1.00 95.19 92 GLY A CA 1
ATOM 712 C C . GLY A 1 92 ? -8.639 -7.031 -2.758 1.00 95.19 92 GLY A C 1
ATOM 713 O O . GLY A 1 92 ? -8.094 -6.891 -3.854 1.00 95.19 92 GLY A O 1
ATOM 714 N N . ILE A 1 93 ? -8.481 -6.138 -1.772 1.00 93.06 93 ILE A N 1
ATOM 715 C CA . ILE A 1 93 ? -7.699 -4.901 -1.925 1.00 93.06 93 ILE A CA 1
ATOM 716 C C . ILE A 1 93 ? -6.206 -5.214 -2.083 1.00 93.06 93 ILE A C 1
ATOM 718 O O . ILE A 1 93 ? -5.563 -4.693 -2.997 1.00 93.06 93 ILE A O 1
ATOM 722 N N . GLU A 1 94 ? -5.648 -6.087 -1.241 1.00 96.75 94 GLU A N 1
ATOM 723 C CA . GLU A 1 94 ? -4.254 -6.522 -1.364 1.00 96.75 94 GLU A CA 1
ATOM 724 C C . GLU A 1 94 ? -3.979 -7.218 -2.701 1.00 96.75 94 GLU A C 1
ATOM 726 O O . GLU A 1 94 ? -2.973 -6.940 -3.361 1.00 96.75 94 GLU A O 1
ATOM 731 N N . GLU A 1 95 ? -4.873 -8.111 -3.120 1.00 97.50 95 GLU A N 1
ATOM 732 C CA . GLU A 1 95 ? -4.760 -8.860 -4.368 1.00 97.50 95 GLU A CA 1
ATOM 733 C C . GLU A 1 95 ? -4.750 -7.931 -5.582 1.00 97.50 95 GLU A C 1
ATOM 735 O O . GLU A 1 95 ? -3.957 -8.120 -6.511 1.00 97.50 95 GLU A O 1
ATOM 740 N N . GLU A 1 96 ? -5.596 -6.907 -5.561 1.00 95.75 96 GLU A N 1
ATOM 741 C CA . GLU A 1 96 ? -5.696 -5.938 -6.639 1.00 95.75 96 GLU A CA 1
ATOM 742 C C . GLU A 1 96 ? -4.454 -5.049 -6.733 1.00 95.75 96 GLU A C 1
ATOM 744 O O . GLU A 1 96 ? -3.879 -4.883 -7.813 1.00 95.75 96 GLU A O 1
ATOM 749 N N . VAL A 1 97 ? -3.962 -4.537 -5.604 1.00 94.62 97 VAL A N 1
ATOM 750 C CA . VAL A 1 97 ? -2.725 -3.746 -5.590 1.00 94.62 97 VAL A CA 1
ATOM 751 C C . VAL A 1 97 ? -1.530 -4.592 -6.036 1.00 94.62 97 VAL A C 1
ATOM 753 O O . VAL A 1 97 ? -0.704 -4.138 -6.834 1.00 94.62 97 VAL A O 1
ATOM 756 N N . LEU A 1 98 ? -1.463 -5.859 -5.617 1.00 96.50 98 LEU A N 1
ATOM 757 C CA . LEU A 1 98 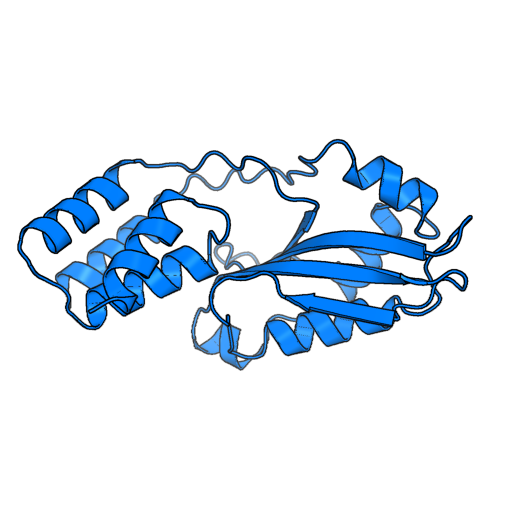? -0.460 -6.807 -6.102 1.00 96.50 98 LEU A CA 1
ATOM 758 C C . LEU A 1 98 ? -0.550 -7.005 -7.624 1.00 96.50 98 LEU A C 1
ATOM 760 O O . LEU A 1 98 ? 0.484 -7.044 -8.296 1.00 96.50 98 LEU A O 1
ATOM 764 N N . ARG A 1 99 ? -1.760 -7.138 -8.183 1.00 96.62 99 ARG A N 1
ATOM 765 C CA . ARG A 1 99 ? -1.975 -7.281 -9.631 1.00 96.62 99 ARG A CA 1
ATOM 766 C C . ARG A 1 99 ? -1.442 -6.068 -10.387 1.00 96.62 99 ARG A C 1
ATOM 768 O O . ARG A 1 99 ? -0.703 -6.245 -11.353 1.00 96.62 99 ARG A O 1
ATOM 775 N N . ILE A 1 100 ? -1.773 -4.863 -9.933 1.00 94.75 100 ILE A N 1
ATOM 776 C CA . ILE A 1 100 ? -1.329 -3.610 -10.550 1.00 94.75 100 ILE A CA 1
ATOM 777 C C . ILE A 1 100 ? 0.185 -3.462 -10.505 1.00 94.75 100 ILE A C 1
ATOM 779 O O . ILE A 1 100 ? 0.816 -3.204 -11.529 1.00 94.75 100 ILE A O 1
ATOM 783 N N . LEU A 1 101 ? 0.796 -3.693 -9.348 1.00 94.75 101 LEU A N 1
ATOM 784 C CA . LEU A 1 101 ? 2.240 -3.544 -9.201 1.00 94.75 101 LEU A CA 1
ATOM 785 C C . LEU A 1 101 ? 3.014 -4.589 -10.011 1.00 94.75 101 LEU A C 1
ATOM 787 O O . LEU A 1 101 ? 4.095 -4.289 -10.514 1.00 94.75 101 LEU A O 1
ATOM 791 N N . LYS A 1 102 ? 2.448 -5.774 -10.264 1.00 95.38 102 LYS A N 1
ATOM 792 C CA . LYS A 1 102 ? 3.030 -6.742 -11.210 1.00 95.38 102 LYS A CA 1
ATOM 793 C C . LYS A 1 102 ? 3.077 -6.230 -12.655 1.00 95.38 102 LYS A C 1
ATOM 795 O O . LYS A 1 102 ? 3.997 -6.612 -13.376 1.00 95.38 102 LYS A O 1
ATOM 800 N N . LEU A 1 103 ? 2.176 -5.335 -13.074 1.00 94.50 103 LEU A N 1
ATOM 801 C CA . LEU A 1 103 ? 2.226 -4.708 -14.408 1.00 94.50 103 LEU A CA 1
ATOM 802 C C . LEU A 1 103 ? 3.443 -3.783 -14.580 1.00 94.50 103 LEU A C 1
ATOM 804 O O . LEU A 1 103 ? 3.825 -3.453 -15.702 1.00 94.50 103 LEU A O 1
ATOM 808 N N . THR A 1 104 ? 4.074 -3.379 -13.476 1.00 93.31 104 THR A N 1
ATOM 809 C CA . THR A 1 104 ? 5.296 -2.560 -13.484 1.00 93.31 104 THR A CA 1
ATOM 810 C C . THR A 1 104 ? 6.573 -3.390 -13.645 1.00 93.31 104 THR A C 1
ATOM 812 O O . THR A 1 104 ? 7.661 -2.834 -13.791 1.00 93.31 104 THR A O 1
ATOM 815 N N . HIS A 1 105 ? 6.482 -4.724 -13.621 1.00 91.00 105 HIS A N 1
ATOM 816 C CA . HIS A 1 105 ? 7.651 -5.596 -13.685 1.00 91.00 105 HIS A CA 1
ATOM 817 C C . HIS A 1 105 ? 8.460 -5.346 -14.971 1.00 91.00 105 HIS A C 1
ATOM 819 O O . HIS A 1 105 ? 7.901 -5.321 -16.065 1.00 91.00 105 HIS A O 1
ATOM 825 N N . LYS A 1 106 ? 9.784 -5.164 -14.833 1.00 87.88 106 LYS A N 1
ATOM 826 C CA . LYS A 1 106 ? 10.724 -4.792 -15.913 1.00 87.88 106 LYS A CA 1
ATOM 827 C C . LYS A 1 106 ? 10.471 -3.427 -16.560 1.00 87.88 106 LYS A C 1
ATOM 829 O O . LYS A 1 106 ? 11.085 -3.129 -17.580 1.00 87.88 106 LYS A O 1
ATOM 834 N N . ARG A 1 107 ? 9.595 -2.594 -15.991 1.00 92.88 107 ARG A N 1
ATOM 835 C CA . ARG A 1 107 ? 9.463 -1.194 -16.409 1.00 92.88 107 ARG A CA 1
ATOM 836 C C . ARG A 1 107 ? 10.420 -0.283 -15.655 1.00 92.88 107 ARG A C 1
ATOM 838 O O . ARG A 1 107 ? 10.761 0.754 -16.191 1.00 92.88 107 ARG A O 1
ATOM 845 N N . TRP A 1 108 ? 10.868 -0.655 -14.461 1.00 94.69 108 TRP A N 1
ATOM 846 C CA . TRP A 1 108 ? 11.717 0.203 -13.638 1.00 94.69 108 TRP A CA 1
ATOM 847 C C . TRP A 1 108 ? 13.122 0.378 -14.220 1.00 94.69 108 TRP A C 1
ATOM 849 O O . TRP A 1 108 ? 13.714 -0.559 -14.754 1.00 94.69 108 TRP A O 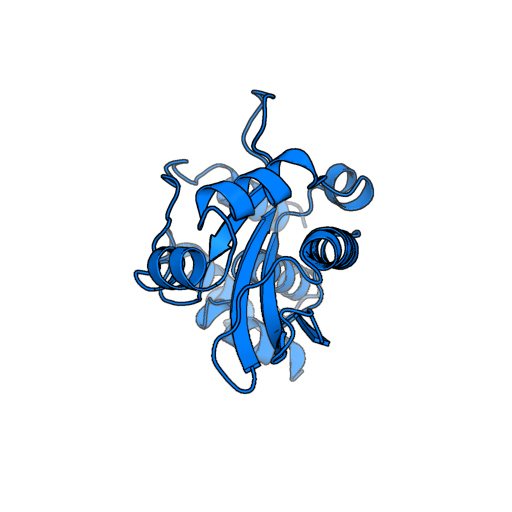1
ATOM 859 N N . ILE A 1 109 ? 13.671 1.575 -14.057 1.00 94.44 109 ILE A N 1
ATOM 860 C CA . ILE A 1 109 ? 15.058 1.914 -14.362 1.00 94.44 109 ILE A CA 1
ATOM 861 C C . ILE A 1 109 ? 15.847 1.825 -13.058 1.00 94.44 109 ILE A C 1
ATOM 863 O O . ILE A 1 109 ? 15.447 2.380 -12.036 1.00 94.44 109 ILE A O 1
ATOM 867 N N . ASN A 1 110 ? 16.977 1.125 -13.074 1.00 89.62 110 ASN A N 1
ATOM 868 C CA . ASN A 1 110 ? 17.875 1.053 -11.930 1.00 89.62 110 ASN A CA 1
ATOM 869 C C . ASN A 1 110 ? 19.323 1.275 -12.377 1.00 89.62 110 ASN A C 1
ATOM 871 O O . ASN A 1 110 ? 19.731 0.788 -13.429 1.00 89.62 110 ASN A O 1
ATOM 875 N N . TYR A 1 111 ? 20.083 1.998 -11.557 1.00 87.12 111 TYR A N 1
ATOM 876 C CA . TYR A 1 111 ? 21.483 2.352 -11.798 1.00 87.12 111 TYR A CA 1
ATOM 877 C C . TYR A 1 111 ? 22.457 1.668 -10.820 1.00 87.12 111 TYR A C 1
ATOM 879 O O . TYR A 1 111 ? 23.663 1.864 -10.937 1.00 87.12 111 TYR A O 1
ATOM 887 N N . GLY A 1 112 ? 21.957 0.877 -9.860 1.00 89.88 112 GLY A N 1
ATOM 888 C CA . GLY A 1 112 ? 22.763 0.165 -8.862 1.00 89.88 112 GLY A CA 1
ATOM 889 C C . GLY A 1 112 ? 22.238 -1.241 -8.552 1.00 89.88 112 GLY A C 1
ATOM 890 O O . GLY A 1 112 ? 21.505 -1.832 -9.341 1.00 89.88 112 GLY A O 1
ATOM 891 N N . ASP A 1 113 ? 22.584 -1.778 -7.381 1.00 90.38 113 ASP A N 1
ATOM 892 C CA . ASP A 1 113 ? 22.287 -3.175 -7.010 1.00 90.38 113 ASP A CA 1
ATOM 893 C C . ASP A 1 113 ? 20.794 -3.454 -6.747 1.00 90.38 113 ASP A C 1
ATOM 895 O O . ASP A 1 113 ? 20.350 -4.602 -6.735 1.00 90.38 113 ASP A O 1
ATOM 899 N N . GLY A 1 114 ? 19.996 -2.404 -6.562 1.00 93.25 114 GLY A N 1
ATOM 900 C CA . GLY A 1 114 ? 18.578 -2.478 -6.227 1.00 93.25 114 GLY A CA 1
ATOM 901 C C . GLY A 1 114 ? 18.147 -1.255 -5.430 1.00 93.25 114 GLY A C 1
ATOM 902 O O . GLY A 1 114 ? 18.987 -0.554 -4.867 1.00 93.25 114 GLY A O 1
ATOM 903 N N . PHE A 1 115 ? 16.847 -0.996 -5.358 1.00 93.00 115 PHE A N 1
ATOM 904 C CA . PHE A 1 115 ? 16.310 0.070 -4.518 1.00 93.00 115 PHE A CA 1
ATOM 905 C C . PHE A 1 115 ? 14.942 -0.296 -3.948 1.00 93.00 115 PHE A C 1
ATOM 907 O O . PHE A 1 115 ? 14.176 -1.066 -4.533 1.00 93.00 115 PHE A O 1
ATOM 914 N N . HIS A 1 116 ? 14.640 0.281 -2.786 1.00 90.88 116 HIS A N 1
ATOM 915 C CA . HIS A 1 116 ? 13.311 0.211 -2.196 1.00 90.88 116 HIS A CA 1
ATOM 916 C C . HIS A 1 116 ? 12.420 1.310 -2.745 1.00 90.88 116 HIS A C 1
ATOM 918 O O . HIS A 1 116 ? 12.862 2.453 -2.875 1.00 90.88 116 HIS A O 1
ATOM 924 N N . PHE A 1 117 ? 11.164 0.987 -3.017 1.00 89.50 117 PHE A N 1
ATOM 925 C CA . PHE A 1 117 ? 10.147 1.951 -3.404 1.00 89.50 117 PHE A CA 1
ATOM 926 C C . PHE A 1 117 ? 8.880 1.707 -2.583 1.00 89.50 117 PHE A C 1
ATOM 928 O O . PHE A 1 117 ? 8.248 0.665 -2.729 1.00 89.50 117 PHE A O 1
ATOM 935 N N . ASP A 1 118 ? 8.518 2.661 -1.729 1.00 87.25 118 ASP A N 1
ATOM 936 C CA . ASP A 1 118 ? 7.376 2.553 -0.828 1.00 87.25 118 ASP A CA 1
ATOM 937 C C . ASP A 1 118 ? 6.276 3.527 -1.260 1.00 87.25 118 ASP A C 1
ATOM 939 O O . ASP A 1 118 ? 6.518 4.685 -1.594 1.00 87.25 118 ASP A O 1
ATOM 943 N N . CYS A 1 119 ? 5.038 3.062 -1.272 1.00 83.31 119 CYS A N 1
ATOM 944 C CA . CYS A 1 119 ? 3.892 3.858 -1.690 1.00 83.31 119 CYS A CA 1
ATOM 945 C C . CYS A 1 119 ? 2.619 3.373 -1.008 1.00 83.31 119 CYS A C 1
ATOM 947 O O . CYS A 1 119 ? 2.600 2.303 -0.399 1.00 83.31 119 CYS A O 1
ATOM 949 N N . SER A 1 120 ? 1.555 4.157 -1.124 1.00 83.06 120 SER A N 1
ATOM 950 C CA . SER A 1 120 ? 0.260 3.856 -0.537 1.00 83.06 120 SER A CA 1
ATOM 951 C C . SER A 1 120 ? -0.848 3.937 -1.581 1.00 83.06 120 SER A C 1
ATOM 953 O O . SER A 1 120 ? -0.874 4.834 -2.422 1.00 83.06 120 SER A O 1
ATOM 955 N N . PHE A 1 121 ? -1.797 3.014 -1.494 1.00 85.81 121 PHE A N 1
ATOM 956 C CA . PHE A 1 121 ? -3.007 2.996 -2.311 1.00 85.81 121 PHE A CA 1
ATOM 957 C C . PHE A 1 121 ? -4.204 3.274 -1.407 1.00 85.81 121 PHE A C 1
ATOM 959 O O . PHE A 1 121 ? -4.442 2.545 -0.448 1.00 85.81 121 PHE A O 1
ATOM 966 N N . VAL A 1 122 ? -4.947 4.334 -1.691 1.00 83.06 122 VAL A N 1
ATOM 967 C CA . VAL A 1 122 ? -6.089 4.797 -0.902 1.00 83.06 122 VAL A CA 1
ATOM 968 C C . VAL A 1 122 ? -7.371 4.439 -1.637 1.00 83.06 122 VAL A C 1
ATOM 970 O O . VAL A 1 122 ? -7.666 5.004 -2.684 1.00 83.06 122 VAL A O 1
ATOM 973 N N . PHE A 1 123 ? -8.148 3.527 -1.068 1.00 81.00 123 P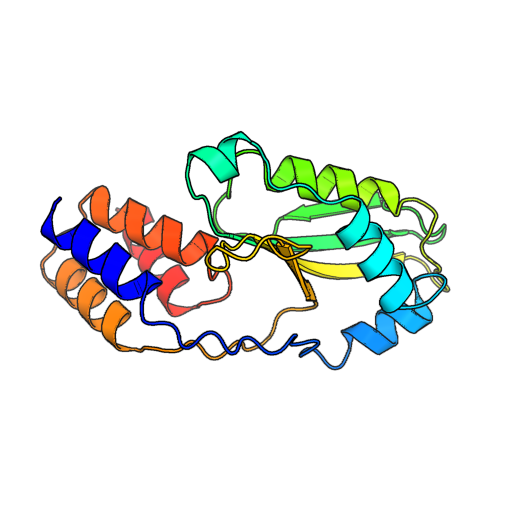HE A N 1
ATOM 974 C CA . PHE A 1 123 ? -9.476 3.138 -1.528 1.00 81.00 123 PHE A CA 1
ATOM 975 C C . PHE A 1 123 ? -10.513 3.911 -0.710 1.00 81.00 123 PHE A C 1
ATOM 977 O O . PHE A 1 123 ? -10.655 3.687 0.495 1.00 81.00 123 PHE A O 1
ATOM 984 N N . LYS A 1 124 ? -11.240 4.830 -1.350 1.00 74.81 124 LYS A N 1
ATOM 985 C CA . LYS A 1 124 ? -12.260 5.677 -0.708 1.00 74.81 124 LYS A CA 1
ATOM 986 C C . LYS A 1 124 ? -13.499 5.796 -1.596 1.00 74.81 124 LYS A C 1
ATOM 988 O O . LYS A 1 124 ? -13.404 5.674 -2.808 1.00 74.81 124 LYS A O 1
ATOM 993 N N . PHE A 1 125 ? -14.653 6.062 -0.992 1.00 63.62 125 PHE A N 1
ATOM 994 C CA . PHE A 1 125 ? -15.838 6.490 -1.740 1.00 63.62 125 PHE A CA 1
ATOM 995 C C . PHE A 1 125 ? -15.891 8.016 -1.724 1.00 63.62 125 PHE A C 1
ATOM 997 O O . PHE A 1 125 ? -16.032 8.610 -0.655 1.00 63.62 125 PHE A O 1
ATOM 1004 N N . GLU A 1 126 ? -15.764 8.643 -2.888 1.00 53.41 126 GLU A N 1
ATOM 1005 C CA . GLU A 1 126 ? -16.185 10.030 -3.087 1.00 53.41 126 GLU A CA 1
ATOM 1006 C C . GLU A 1 126 ? -17.658 10.033 -3.510 1.00 53.41 126 GLU A C 1
ATOM 1008 O O . GLU A 1 126 ? -18.127 9.137 -4.209 1.00 53.41 126 GLU A O 1
ATOM 1013 N N . SER A 1 127 ? -18.432 10.978 -2.984 1.00 43.47 127 SER A N 1
ATOM 1014 C CA . SER A 1 127 ? -19.883 11.016 -3.160 1.00 43.47 127 SER A CA 1
ATOM 1015 C C . SER A 1 127 ? -20.289 11.185 -4.630 1.00 43.47 127 SER A C 1
ATOM 1017 O O . SER A 1 127 ? -19.930 12.177 -5.251 1.00 43.47 127 SER A O 1
ATOM 1019 N N . GLU A 1 128 ? -21.085 10.229 -5.113 1.00 37.84 128 GLU A N 1
ATOM 1020 C CA . GLU A 1 128 ? -22.049 10.221 -6.235 1.00 37.84 128 GLU A CA 1
ATOM 1021 C C . GLU A 1 128 ? -21.688 10.739 -7.645 1.00 37.84 128 GLU A C 1
ATOM 1023 O O . GLU A 1 128 ? -22.407 10.379 -8.576 1.00 37.84 128 GLU A O 1
ATOM 1028 N N . GLU A 1 129 ? -20.584 11.442 -7.896 1.00 34.12 129 GLU A N 1
ATOM 1029 C CA . GLU A 1 129 ? -20.169 11.766 -9.274 1.00 34.12 129 GLU A CA 1
ATOM 1030 C C . GLU A 1 129 ? -19.070 10.820 -9.774 1.00 34.12 129 GLU A C 1
ATOM 1032 O O . GLU A 1 129 ? -17.870 11.026 -9.615 1.00 34.12 129 GLU A O 1
ATOM 1037 N N . LEU A 1 130 ? -19.530 9.741 -10.414 1.00 42.69 130 LEU A N 1
ATOM 1038 C CA . LEU A 1 130 ? -18.738 8.885 -11.289 1.00 42.69 130 LEU A CA 1
ATOM 1039 C C . LEU A 1 130 ? -18.030 9.738 -12.346 1.00 42.69 130 LEU A C 1
ATOM 1041 O O . LEU A 1 130 ? -18.710 10.350 -13.163 1.00 42.69 130 LEU A O 1
ATOM 1045 N N . LEU A 1 131 ? -16.695 9.699 -12.365 1.00 35.38 131 LEU A N 1
ATOM 1046 C CA . LEU A 1 131 ? -15.831 9.572 -13.549 1.00 35.38 131 LEU A CA 1
ATOM 1047 C C . LEU A 1 131 ? -14.361 9.624 -13.074 1.00 35.38 131 LEU A C 1
ATOM 1049 O O . LEU A 1 131 ? -13.798 10.693 -12.905 1.00 35.38 131 LEU A O 1
ATOM 1053 N N . HIS A 1 132 ? -13.751 8.443 -12.884 1.00 39.72 132 HIS A N 1
ATOM 1054 C CA . HIS A 1 132 ? -12.318 8.233 -12.578 1.00 39.72 132 HIS A CA 1
ATOM 1055 C C . HIS A 1 132 ? -11.851 8.808 -11.215 1.00 39.72 132 HIS A C 1
ATOM 1057 O O . HIS A 1 132 ? -11.253 9.876 -11.175 1.00 39.72 132 HIS A O 1
ATOM 1063 N N . GLY A 1 133 ? -12.078 8.102 -10.090 1.00 45.03 133 GLY A N 1
ATOM 1064 C CA . GLY A 1 133 ? -11.666 8.645 -8.777 1.00 45.03 133 GLY A CA 1
ATOM 1065 C C . GLY A 1 133 ? -11.750 7.770 -7.513 1.00 45.03 133 GLY A C 1
ATOM 1066 O O . GLY A 1 133 ? -11.284 8.217 -6.469 1.00 45.03 133 GLY A O 1
ATOM 1067 N N . ASP A 1 134 ? -12.262 6.530 -7.552 1.00 41.97 134 ASP A N 1
ATOM 1068 C CA . ASP A 1 134 ? -12.465 5.733 -6.315 1.00 41.97 134 ASP A CA 1
ATOM 1069 C C . ASP A 1 134 ? -11.156 5.291 -5.615 1.00 41.97 134 ASP A C 1
ATOM 1071 O O . ASP A 1 134 ? -11.172 4.717 -4.519 1.00 41.97 134 ASP A O 1
ATOM 1075 N N . ILE A 1 135 ? -10.009 5.491 -6.269 1.00 50.81 135 ILE A N 1
ATOM 1076 C CA . ILE A 1 135 ? -8.706 5.047 -5.784 1.00 50.81 135 ILE A CA 1
ATOM 1077 C C . ILE A 1 135 ? -7.700 6.169 -6.009 1.00 50.81 135 ILE A C 1
ATOM 1079 O O . ILE A 1 135 ? -7.491 6.593 -7.139 1.00 50.81 135 ILE A O 1
ATOM 1083 N N . SER A 1 136 ? -7.083 6.657 -4.936 1.00 49.66 136 SER A N 1
ATOM 1084 C CA . SER A 1 136 ? -6.005 7.649 -4.983 1.00 49.66 136 SER A CA 1
ATOM 1085 C C . SER A 1 136 ? -4.687 6.981 -4.606 1.00 49.66 136 SER A C 1
ATOM 1087 O O . SER A 1 136 ? -4.650 6.176 -3.682 1.00 49.66 136 SER A O 1
ATOM 1089 N N . ILE A 1 137 ? -3.588 7.307 -5.280 1.00 45.53 137 ILE A N 1
ATOM 1090 C CA . ILE A 1 137 ? -2.254 6.857 -4.857 1.00 45.53 137 ILE A CA 1
ATOM 1091 C C . ILE A 1 137 ? -1.593 7.998 -4.100 1.00 45.53 137 ILE A C 1
ATOM 1093 O O . ILE A 1 137 ? -1.546 9.121 -4.592 1.00 45.53 137 ILE A O 1
ATOM 1097 N N . VAL A 1 138 ? -1.064 7.702 -2.918 1.00 50.56 138 VAL A N 1
ATOM 1098 C CA . VAL A 1 138 ? -0.273 8.636 -2.108 1.00 50.56 138 VAL A CA 1
ATOM 1099 C C . VAL A 1 138 ? 1.057 7.955 -1.833 1.00 50.56 138 VAL A C 1
ATOM 1101 O O . VAL A 1 138 ? 1.064 6.821 -1.373 1.00 50.56 138 VAL A O 1
ATOM 1104 N N . ALA A 1 139 ? 2.196 8.574 -2.123 1.00 36.16 139 ALA A N 1
ATOM 1105 C CA . ALA A 1 139 ? 3.489 7.905 -1.982 1.00 36.16 139 ALA A CA 1
ATOM 1106 C C . ALA A 1 139 ? 4.341 8.456 -0.835 1.00 36.16 139 ALA A C 1
ATOM 1108 O O . ALA A 1 139 ? 4.378 9.659 -0.613 1.00 36.16 139 ALA A O 1
ATOM 1109 N N . PHE A 1 140 ? 5.046 7.527 -0.178 1.00 42.03 140 PHE A N 1
ATOM 1110 C CA . PHE A 1 140 ? 5.906 7.645 1.005 1.00 42.03 140 PHE A CA 1
ATOM 1111 C C . PHE A 1 140 ? 5.277 8.257 2.269 1.00 42.03 140 PHE A C 1
ATOM 1113 O O . PHE A 1 140 ? 4.804 9.388 2.314 1.00 42.03 140 PHE A O 1
ATOM 1120 N N . LEU A 1 141 ? 5.320 7.448 3.334 1.00 38.19 141 LEU A N 1
ATOM 1121 C CA . LEU A 1 141 ? 4.971 7.806 4.705 1.00 38.19 141 LEU A CA 1
ATOM 1122 C C . LEU A 1 141 ? 5.736 9.058 5.124 1.00 38.19 141 LEU A C 1
ATOM 1124 O O . LEU A 1 141 ? 6.960 9.016 5.135 1.00 38.19 141 LEU A O 1
ATOM 1128 N N . VAL A 1 142 ? 5.019 10.111 5.522 1.00 33.38 142 VAL A N 1
ATOM 1129 C CA . VAL A 1 142 ? 5.239 10.863 6.770 1.00 33.38 142 VAL A CA 1
ATOM 1130 C C . VAL A 1 142 ? 4.213 12.009 6.858 1.00 33.38 142 VAL A C 1
ATOM 1132 O O . VAL A 1 142 ? 4.181 12.912 6.029 1.00 33.38 142 VAL A O 1
ATOM 1135 N N . ASN A 1 143 ? 3.443 12.004 7.952 1.00 33.12 143 ASN A N 1
ATOM 1136 C CA . ASN A 1 143 ? 2.710 13.142 8.526 1.00 33.12 143 ASN A CA 1
ATOM 1137 C C . ASN A 1 143 ? 1.458 13.670 7.799 1.00 33.12 143 ASN A C 1
ATOM 1139 O O . ASN A 1 143 ? 1.263 14.887 7.719 1.00 33.12 143 ASN A O 1
ATOM 1143 N N . ALA A 1 144 ? 0.511 12.800 7.440 1.00 34.31 144 ALA A N 1
ATOM 1144 C CA . ALA A 1 144 ? -0.870 13.259 7.297 1.00 34.31 144 ALA A CA 1
ATOM 1145 C C . ALA A 1 144 ? -1.414 13.676 8.682 1.00 34.31 144 ALA A C 1
ATOM 1147 O O . ALA A 1 144 ? -1.750 12.849 9.532 1.00 34.31 144 ALA A O 1
ATOM 1148 N N . LYS A 1 145 ? -1.477 14.985 8.958 1.00 37.41 145 LYS A N 1
ATOM 1149 C CA . LYS A 1 145 ? -2.172 15.503 10.146 1.00 37.41 145 LYS A CA 1
ATOM 1150 C C . LYS A 1 145 ? -3.675 15.305 9.968 1.00 37.41 145 LYS A C 1
ATOM 1152 O O . LYS A 1 145 ? -4.297 15.944 9.126 1.00 37.41 145 LYS A O 1
ATOM 1157 N N . LEU A 1 146 ? -4.252 14.443 10.798 1.00 42.44 146 LEU A N 1
ATOM 1158 C CA . LEU A 1 146 ? -5.676 14.127 10.758 1.00 42.44 146 LEU A CA 1
ATOM 1159 C C . LEU A 1 146 ? -6.571 15.256 11.292 1.00 42.44 146 LEU A C 1
ATOM 1161 O O . LEU A 1 146 ? -6.235 15.904 12.292 1.00 42.44 146 LEU A O 1
ATOM 1165 N N . PRO A 1 147 ? -7.769 15.425 10.704 1.00 39.94 147 PRO A N 1
ATOM 1166 C CA . PRO A 1 147 ? -8.833 16.199 11.296 1.00 39.94 147 PRO A CA 1
ATOM 1167 C C . PRO A 1 147 ? -9.508 15.351 12.382 1.00 39.94 147 PRO A C 1
ATOM 1169 O O . PRO A 1 147 ? -10.119 14.323 12.113 1.00 39.94 147 PRO A O 1
ATOM 1172 N N . ARG A 1 148 ? -9.451 15.880 13.605 1.00 46.34 148 ARG A N 1
ATOM 1173 C CA . ARG A 1 148 ? -10.273 15.569 14.787 1.00 46.34 148 ARG A CA 1
ATOM 1174 C C . ARG A 1 148 ? -9.683 14.641 15.858 1.00 46.34 148 ARG A C 1
ATOM 1176 O O . ARG A 1 148 ? -9.665 13.418 15.795 1.00 46.34 148 ARG A O 1
ATOM 1183 N N . THR A 1 149 ? -9.323 15.298 16.956 1.00 48.41 149 THR A N 1
ATOM 1184 C CA . THR A 1 149 ? -8.930 14.753 18.263 1.00 48.41 149 THR A CA 1
ATOM 1185 C C . THR A 1 149 ? -10.120 14.345 19.155 1.00 48.41 149 THR A C 1
ATOM 1187 O O . THR A 1 149 ? -9.917 13.931 20.297 1.00 48.41 149 THR A O 1
ATOM 1190 N N . ASP A 1 150 ? -11.368 14.479 18.692 1.00 56.03 150 ASP A N 1
ATOM 1191 C CA . ASP A 1 150 ? -12.600 14.234 19.470 1.00 56.03 150 ASP A CA 1
ATOM 1192 C C . ASP A 1 150 ? -12.976 12.738 19.575 1.00 56.03 150 ASP A C 1
ATOM 1194 O O . ASP A 1 150 ? -13.457 12.270 20.612 1.00 56.03 150 ASP A O 1
ATOM 1198 N N . LEU A 1 151 ? -12.672 11.971 18.533 1.00 56.81 151 LEU A N 1
ATOM 1199 C CA . LEU A 1 151 ? -12.860 10.528 18.419 1.00 56.81 151 LEU A CA 1
ATOM 1200 C C . LEU A 1 151 ? -12.034 9.733 19.419 1.00 56.81 151 LEU A C 1
ATOM 1202 O O . LEU A 1 151 ? -12.556 8.878 20.133 1.00 56.81 151 LEU A O 1
ATOM 1206 N N . ILE A 1 152 ? -10.753 10.074 19.521 1.00 59.59 152 ILE A N 1
ATOM 1207 C CA . ILE A 1 152 ? -9.803 9.427 20.432 1.00 59.59 152 ILE A CA 1
ATOM 1208 C C . ILE A 1 152 ? -10.267 9.595 21.876 1.00 59.59 152 ILE A C 1
ATOM 1210 O O . ILE A 1 152 ? -10.334 8.625 22.621 1.00 59.59 152 ILE A O 1
ATOM 1214 N N . LYS A 1 153 ? -10.727 10.797 22.248 1.00 65.19 153 LYS A N 1
ATOM 1215 C CA . LYS A 1 153 ? -11.285 11.058 23.586 1.00 65.19 153 LYS A CA 1
ATOM 1216 C C . LYS A 1 153 ? -12.505 10.185 23.888 1.00 65.19 153 LYS A C 1
ATOM 1218 O O . LYS A 1 153 ? -12.716 9.803 25.041 1.00 65.19 153 LYS A O 1
ATOM 1223 N N . SER A 1 154 ? -13.314 9.883 22.873 1.00 65.38 154 SER A N 1
ATOM 1224 C CA . SER A 1 154 ? -14.492 9.025 23.011 1.00 65.38 154 SER A CA 1
ATOM 1225 C C . SER A 1 154 ? -14.099 7.561 23.225 1.00 65.38 154 SER A C 1
ATOM 1227 O O . SER A 1 154 ? -14.621 6.932 24.147 1.00 65.38 154 SER A O 1
ATOM 1229 N N . PHE A 1 155 ? -13.132 7.044 22.460 1.00 63.91 155 PHE A N 1
ATOM 1230 C CA . PHE A 1 155 ? -12.597 5.691 22.651 1.00 63.91 155 PHE A CA 1
ATOM 1231 C C . PHE A 1 155 ? -11.838 5.536 23.970 1.00 63.91 155 PHE A C 1
ATOM 1233 O O . PHE A 1 155 ? -12.119 4.602 24.719 1.00 63.91 155 PHE A O 1
ATOM 1240 N N . ASP A 1 156 ? -10.985 6.494 24.332 1.00 65.00 156 ASP A N 1
ATOM 1241 C CA . ASP A 1 156 ? -10.286 6.520 25.621 1.00 65.00 156 ASP A CA 1
ATOM 1242 C C . ASP A 1 156 ? -11.266 6.456 26.794 1.00 65.00 156 ASP A C 1
ATOM 1244 O O . ASP A 1 156 ? -11.034 5.768 27.788 1.00 65.00 156 ASP A O 1
ATOM 1248 N N . LYS A 1 157 ? -12.396 7.168 26.697 1.00 69.19 157 LYS A N 1
ATOM 1249 C CA . LYS A 1 157 ? -13.442 7.139 27.724 1.00 69.19 157 LYS A CA 1
ATOM 1250 C C . LYS A 1 157 ? -14.128 5.775 27.808 1.00 69.19 157 LYS A C 1
ATOM 1252 O O . LYS A 1 157 ? -14.511 5.375 28.908 1.00 69.19 157 LYS A O 1
ATOM 1257 N N . LEU A 1 158 ? -14.306 5.075 26.687 1.00 65.25 158 LEU A N 1
ATOM 1258 C CA . LEU A 1 158 ? -14.866 3.719 26.658 1.00 65.25 158 LEU A CA 1
ATOM 1259 C C . LEU A 1 158 ? -13.883 2.695 27.241 1.00 65.25 158 LEU A C 1
ATOM 1261 O O . LEU A 1 158 ? -14.278 1.917 28.111 1.00 65.25 158 LEU A O 1
ATOM 1265 N N . LEU A 1 159 ? -12.603 2.770 26.870 1.00 64.50 159 LEU A N 1
ATOM 1266 C CA . LEU A 1 159 ? -11.549 1.923 27.428 1.00 64.50 159 LEU A CA 1
ATOM 1267 C C . LEU A 1 159 ? -11.362 2.118 28.933 1.00 64.50 159 LEU A C 1
ATOM 1269 O O . LEU A 1 159 ? -11.320 1.142 29.677 1.00 64.50 159 LEU A O 1
ATOM 1273 N N . LYS A 1 160 ? -11.294 3.372 29.407 1.00 69.81 160 LYS A N 1
ATOM 1274 C CA . LYS A 1 160 ? -11.156 3.699 30.842 1.00 69.81 160 LYS A CA 1
ATOM 1275 C C . LYS A 1 160 ? -12.325 3.184 31.681 1.00 69.81 160 LYS A C 1
ATOM 1277 O O . LYS A 1 160 ? -12.185 3.006 32.884 1.00 69.81 160 LYS A O 1
ATOM 1282 N N . ARG A 1 161 ? -13.480 2.944 31.055 1.00 66.81 161 ARG A N 1
ATOM 1283 C CA . ARG A 1 161 ? -14.656 2.317 31.678 1.00 66.81 161 ARG A CA 1
ATOM 1284 C C . ARG A 1 161 ? -14.625 0.784 31.620 1.00 66.81 161 ARG A C 1
ATOM 1286 O O . ARG A 1 161 ? -15.609 0.162 32.002 1.00 66.81 161 ARG A O 1
ATOM 1293 N N . GLY A 1 162 ? -13.540 0.183 31.132 1.00 58.91 162 GLY A N 1
ATOM 1294 C CA . GLY A 1 162 ? -13.381 -1.265 30.987 1.00 58.91 162 GLY A CA 1
ATOM 1295 C C . GLY A 1 162 ? -14.180 -1.875 29.832 1.00 58.91 162 GLY A C 1
ATOM 1296 O O . GLY A 1 162 ? -14.273 -3.095 29.740 1.00 58.91 162 GLY A O 1
ATOM 1297 N N . ASN A 1 163 ? -14.771 -1.062 28.949 1.00 64.19 163 ASN A N 1
ATOM 1298 C CA . ASN A 1 163 ? -15.589 -1.558 27.845 1.00 64.19 163 ASN A CA 1
ATOM 1299 C C . ASN A 1 163 ? -14.701 -1.936 26.648 1.00 64.19 163 ASN A C 1
ATOM 1301 O O . ASN A 1 163 ? -14.474 -1.125 25.751 1.00 64.19 163 ASN A O 1
ATOM 1305 N N . LYS A 1 164 ? -14.199 -3.176 26.668 1.00 67.31 164 LYS A N 1
ATOM 1306 C CA . LYS A 1 164 ? -13.429 -3.828 25.593 1.00 67.31 164 LYS A CA 1
ATOM 1307 C C . LYS A 1 164 ? -14.324 -4.737 24.742 1.00 67.31 164 LYS A C 1
ATOM 1309 O O . LYS A 1 164 ? -14.030 -5.908 24.539 1.00 67.31 164 LYS A O 1
ATOM 1314 N N . SER A 1 165 ? -15.484 -4.230 24.341 1.00 73.56 165 SER A N 1
ATOM 1315 C CA . SER A 1 165 ? -16.423 -5.003 23.525 1.00 73.56 165 SER A CA 1
ATOM 1316 C C . SER A 1 165 ? -15.864 -5.267 22.121 1.00 73.56 165 SER A C 1
ATOM 1318 O O . SER A 1 165 ? -15.055 -4.483 21.612 1.00 73.56 165 SER A O 1
ATOM 1320 N N . ASN A 1 166 ? -16.311 -6.358 21.490 1.00 78.50 166 ASN A N 1
ATOM 1321 C CA . ASN A 1 166 ? -15.927 -6.713 20.118 1.00 78.50 166 ASN A CA 1
ATOM 1322 C C . ASN A 1 166 ? -16.198 -5.556 19.147 1.00 78.50 166 ASN A C 1
ATOM 1324 O O . ASN A 1 166 ? -15.389 -5.288 18.267 1.00 78.50 166 ASN A O 1
ATOM 1328 N N . GLU A 1 167 ? -17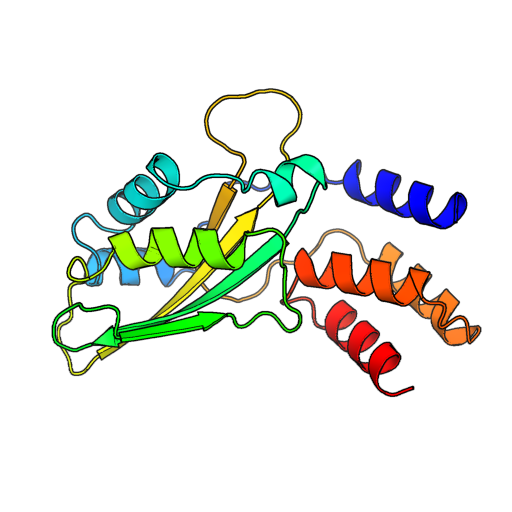.264 -4.791 19.374 1.00 72.62 167 GLU A N 1
ATOM 1329 C CA . GLU A 1 167 ? -17.610 -3.625 18.567 1.00 72.62 167 GLU A CA 1
ATOM 1330 C C . GLU A 1 167 ? -16.560 -2.504 18.648 1.00 72.62 167 GLU A C 1
ATOM 1332 O O . GLU A 1 167 ? -16.285 -1.843 17.648 1.00 72.62 167 GLU A O 1
ATOM 1337 N N . VAL A 1 168 ? -15.940 -2.276 19.815 1.00 74.12 168 VAL A N 1
ATOM 1338 C CA . VAL A 1 168 ? -14.847 -1.290 19.945 1.00 74.12 168 VAL A CA 1
ATOM 1339 C C . VAL A 1 168 ? -13.623 -1.769 19.170 1.00 74.12 168 VAL A C 1
ATOM 1341 O O . VAL A 1 168 ? -13.001 -0.977 18.464 1.00 74.12 168 VAL A O 1
ATOM 1344 N N . LYS A 1 169 ? -13.308 -3.065 19.248 1.00 82.00 169 LYS A N 1
ATOM 1345 C CA . LYS A 1 169 ? -12.210 -3.670 18.488 1.00 82.00 169 LYS A CA 1
ATOM 1346 C C . LYS A 1 169 ? -12.437 -3.554 16.980 1.00 82.00 169 LYS A C 1
ATOM 1348 O O . LYS A 1 169 ? -11.529 -3.133 16.265 1.00 82.00 169 LYS A O 1
ATOM 1353 N N . GLU A 1 170 ? -13.644 -3.841 16.501 1.00 81.19 170 GLU A N 1
ATOM 1354 C CA . GLU A 1 170 ? -14.022 -3.687 15.092 1.00 81.19 170 GLU A CA 1
ATOM 1355 C C . GLU A 1 170 ? -13.874 -2.236 14.618 1.00 81.19 170 GLU A C 1
ATOM 1357 O O . GLU A 1 170 ? -13.233 -1.989 13.599 1.00 81.19 170 GLU A O 1
ATOM 1362 N N . MET A 1 171 ? -14.376 -1.259 15.381 1.00 76.62 171 MET A N 1
ATOM 1363 C CA . MET A 1 171 ? -14.241 0.158 15.024 1.00 76.62 171 MET A CA 1
ATOM 1364 C C . MET A 1 171 ? -12.782 0.610 14.938 1.00 76.62 171 MET A C 1
ATOM 1366 O O . MET A 1 171 ? -12.404 1.304 13.997 1.00 76.62 171 MET A O 1
ATOM 1370 N N . VAL A 1 172 ? -11.954 0.227 15.911 1.00 82.19 172 VAL A N 1
ATOM 1371 C CA . VAL A 1 172 ? -10.527 0.578 15.917 1.00 82.19 172 VAL A CA 1
ATOM 1372 C C . VAL A 1 172 ? -9.804 -0.095 14.755 1.00 82.19 172 VAL A C 1
ATOM 1374 O O . VAL A 1 172 ? -8.980 0.539 14.101 1.00 82.19 172 VAL A O 1
ATOM 1377 N N . THR A 1 173 ? -10.163 -1.340 14.441 1.00 86.81 173 THR A N 1
ATOM 1378 C CA . THR A 1 173 ? -9.638 -2.049 13.269 1.00 86.81 173 THR A CA 1
ATOM 1379 C C . THR A 1 173 ? -9.978 -1.297 11.981 1.00 86.81 173 THR A C 1
ATOM 1381 O O . THR A 1 173 ? -9.088 -1.071 11.167 1.00 86.81 173 THR A O 1
ATOM 1384 N N . LEU A 1 174 ? -11.224 -0.840 11.804 1.00 81.31 174 LEU A N 1
ATOM 1385 C CA . LEU A 1 174 ? -11.624 -0.032 10.643 1.00 81.31 174 LEU A CA 1
ATOM 1386 C C . LEU A 1 174 ? -10.833 1.282 10.549 1.00 81.31 174 LEU A C 1
ATOM 1388 O O . LEU A 1 174 ? -10.342 1.629 9.477 1.00 81.31 174 LEU A O 1
ATOM 1392 N N . LEU A 1 175 ? -10.642 1.982 11.671 1.00 79.06 175 LEU A N 1
ATOM 1393 C CA . LEU A 1 175 ? -9.858 3.222 11.706 1.00 79.06 175 LEU A CA 1
ATOM 1394 C C . LEU A 1 175 ? -8.398 3.000 11.314 1.00 79.06 175 LEU A C 1
ATOM 1396 O O . LEU A 1 175 ? -7.827 3.825 10.608 1.00 79.06 175 LEU A O 1
ATOM 1400 N N . ILE A 1 176 ? -7.801 1.886 11.732 1.00 85.44 176 ILE A N 1
ATOM 1401 C CA . ILE A 1 176 ? -6.437 1.520 11.344 1.00 85.44 176 ILE A CA 1
ATOM 1402 C C . ILE A 1 176 ? -6.351 1.139 9.870 1.00 85.44 176 ILE A C 1
ATOM 1404 O O . ILE A 1 176 ? -5.374 1.491 9.216 1.00 85.44 176 ILE A O 1
ATOM 1408 N N . LYS A 1 177 ? -7.358 0.445 9.326 1.00 86.94 177 LYS A N 1
ATOM 1409 C CA . LYS A 1 177 ? -7.411 0.155 7.887 1.00 86.94 177 LYS A CA 1
ATOM 1410 C C . LYS A 1 177 ? -7.422 1.445 7.068 1.00 86.94 177 LYS A C 1
ATOM 1412 O O . LYS A 1 177 ? -6.747 1.513 6.048 1.00 86.94 177 LYS A O 1
ATOM 1417 N N . MET A 1 178 ? -8.138 2.472 7.524 1.00 80.00 178 MET A N 1
ATOM 1418 C CA . MET A 1 178 ? -8.198 3.780 6.862 1.00 80.00 178 MET A CA 1
ATOM 1419 C C . MET A 1 178 ? -6.942 4.636 7.089 1.00 80.00 178 MET A C 1
ATOM 1421 O O . MET A 1 178 ? -6.483 5.296 6.157 1.00 80.00 178 MET A O 1
ATOM 1425 N N . TYR A 1 179 ? -6.384 4.613 8.304 1.00 81.12 179 TYR A N 1
ATOM 1426 C CA . TYR A 1 179 ? -5.285 5.477 8.758 1.00 81.12 179 TYR A CA 1
ATOM 1427 C C . TYR A 1 179 ? -4.174 4.666 9.452 1.00 81.12 179 TYR A C 1
ATOM 1429 O O . TYR A 1 179 ? -3.995 4.759 10.673 1.00 81.12 179 TYR A O 1
ATOM 1437 N N . PRO A 1 180 ? -3.433 3.837 8.698 1.00 83.31 180 PRO A N 1
ATOM 1438 C CA . PRO A 1 180 ? -2.486 2.867 9.254 1.00 83.31 180 PRO A CA 1
ATOM 1439 C C . PRO A 1 180 ? -1.247 3.494 9.910 1.00 83.31 180 PRO A C 1
ATOM 1441 O O . PRO A 1 180 ? -0.562 2.821 10.676 1.00 83.31 180 PRO A O 1
ATOM 1444 N N . ASP A 1 181 ? -0.956 4.766 9.641 1.00 77.12 181 ASP A N 1
ATOM 1445 C CA . ASP A 1 181 ? 0.153 5.538 10.210 1.00 77.12 181 ASP A CA 1
ATOM 1446 C C . ASP A 1 181 ? -0.236 6.332 11.474 1.00 77.12 181 ASP A C 1
ATOM 1448 O O . ASP A 1 181 ? 0.619 6.935 12.130 1.00 77.12 181 ASP A O 1
ATOM 1452 N N . ASN A 1 182 ? -1.511 6.305 11.880 1.00 77.25 182 ASN A N 1
ATOM 1453 C CA . ASN A 1 182 ? -1.959 6.992 13.086 1.00 77.25 182 ASN A CA 1
ATOM 1454 C C . ASN A 1 182 ? -1.495 6.257 14.357 1.00 77.25 182 ASN A C 1
ATOM 1456 O O . ASN A 1 182 ? -2.099 5.278 14.804 1.00 77.25 182 ASN A O 1
ATOM 1460 N N . LEU A 1 183 ? -0.465 6.807 15.007 1.00 77.44 183 LEU A N 1
ATOM 1461 C CA . LEU A 1 183 ? 0.117 6.270 16.243 1.00 77.44 183 LEU A CA 1
ATOM 1462 C C . LEU A 1 183 ? -0.891 6.078 17.387 1.00 77.44 183 LEU A C 1
ATOM 1464 O O . LEU A 1 183 ? -0.738 5.147 18.175 1.00 77.44 183 LEU A O 1
ATOM 1468 N N . GLN A 1 184 ? -1.914 6.930 17.489 1.00 76.81 184 GLN A N 1
ATOM 1469 C CA . GLN A 1 184 ? -2.926 6.838 18.545 1.00 76.81 184 GLN A CA 1
ATOM 1470 C C . GLN A 1 184 ? -3.896 5.682 18.295 1.00 76.81 184 GLN A C 1
ATOM 1472 O O . GLN A 1 184 ? -4.215 4.949 19.229 1.00 76.81 184 GLN A O 1
ATOM 1477 N N . TYR A 1 185 ? -4.328 5.469 17.049 1.00 79.81 185 TYR A N 1
ATOM 1478 C CA . TYR A 1 185 ? -5.149 4.304 16.705 1.00 79.81 185 TYR A CA 1
ATOM 1479 C C . TYR A 1 185 ? -4.362 3.004 16.858 1.00 79.81 185 TYR A C 1
ATOM 1481 O O . TYR A 1 185 ? -4.877 2.050 17.435 1.00 79.81 185 TYR A O 1
ATOM 1489 N N . LEU A 1 186 ? -3.095 2.988 16.434 1.00 81.94 186 LEU A N 1
ATOM 1490 C CA . LEU A 1 186 ? -2.202 1.845 16.625 1.00 81.94 186 LEU A CA 1
ATOM 1491 C C . LEU A 1 186 ? -2.035 1.477 18.103 1.00 81.94 186 LEU A C 1
ATOM 1493 O O . LEU A 1 186 ? -2.071 0.300 18.457 1.00 81.94 186 LEU A O 1
ATOM 1497 N N . GLU A 1 187 ? -1.854 2.472 18.971 1.00 84.06 187 GLU A N 1
ATOM 1498 C CA . GLU A 1 187 ? -1.743 2.248 20.412 1.00 84.06 187 GLU A CA 1
ATOM 1499 C C . GLU A 1 187 ? -3.039 1.686 21.001 1.00 84.06 187 GLU A C 1
ATOM 1501 O O . GLU A 1 187 ? -3.016 0.691 21.725 1.00 84.06 187 GLU A O 1
ATOM 1506 N N . LEU A 1 188 ? -4.174 2.264 20.612 1.00 80.50 188 LEU A N 1
ATOM 1507 C CA . LEU A 1 188 ? -5.498 1.797 21.002 1.00 80.50 188 LEU A CA 1
ATOM 1508 C C . LEU A 1 188 ? -5.739 0.334 20.587 1.00 80.50 188 LEU A C 1
ATOM 1510 O O . LEU A 1 188 ? -6.233 -0.465 21.381 1.00 80.50 188 LEU A O 1
ATOM 1514 N N . TYR A 1 189 ? -5.345 -0.046 19.374 1.00 84.25 189 TYR A N 1
ATOM 1515 C CA . TYR A 1 189 ? -5.454 -1.424 18.896 1.00 84.25 189 TYR A CA 1
ATOM 1516 C C . TYR A 1 189 ? -4.571 -2.394 19.674 1.00 84.25 189 TYR A C 1
ATOM 1518 O O . TYR A 1 189 ? -5.051 -3.441 20.100 1.00 84.25 189 TYR A O 1
ATOM 1526 N N . ARG A 1 190 ? -3.311 -2.030 19.948 1.00 86.69 190 ARG A N 1
ATOM 1527 C CA . ARG A 1 190 ? -2.417 -2.861 20.772 1.00 86.69 190 ARG A CA 1
ATOM 1528 C C . ARG A 1 190 ? -2.998 -3.123 22.162 1.00 86.69 190 ARG A C 1
ATOM 1530 O O . ARG A 1 190 ? -2.952 -4.252 22.639 1.00 86.69 190 ARG A O 1
ATOM 1537 N N . GLN A 1 191 ? -3.597 -2.113 22.791 1.00 83.56 191 GLN A N 1
ATOM 1538 C CA . GLN A 1 191 ? -4.240 -2.260 24.104 1.00 83.56 191 GLN A CA 1
ATOM 1539 C C . GLN A 1 191 ? -5.453 -3.205 24.088 1.00 83.56 191 GLN A C 1
ATOM 1541 O O . GLN A 1 191 ? -5.780 -3.803 25.117 1.00 83.56 191 GLN A O 1
ATOM 1546 N N . LEU A 1 192 ? -6.119 -3.333 22.938 1.00 80.56 192 LEU A N 1
ATOM 1547 C CA . LEU A 1 192 ? -7.260 -4.226 22.726 1.00 80.56 192 LEU A CA 1
ATOM 1548 C C . LEU A 1 192 ? -6.854 -5.658 22.331 1.00 80.56 192 LEU A C 1
ATOM 1550 O O . LEU A 1 192 ? -7.678 -6.553 22.468 1.00 80.56 192 LEU A O 1
ATOM 1554 N N . GLU A 1 193 ? -5.629 -5.882 21.847 1.00 76.56 193 GLU A N 1
ATOM 1555 C CA . GLU A 1 193 ? -5.095 -7.210 21.477 1.00 76.56 193 GLU A CA 1
ATOM 1556 C C . GLU A 1 193 ? -4.399 -7.940 22.642 1.00 76.56 193 GLU A C 1
ATOM 1558 O O . GLU A 1 193 ? -4.339 -9.164 22.662 1.00 76.56 193 GLU A O 1
ATOM 1563 N N . ILE A 1 194 ? -3.860 -7.206 23.622 1.00 61.75 194 ILE A N 1
ATOM 1564 C CA . ILE A 1 194 ? -3.091 -7.769 24.754 1.00 61.75 194 ILE A CA 1
ATOM 1565 C C . ILE A 1 194 ? -3.995 -8.438 25.823 1.00 61.75 194 ILE A C 1
ATOM 1567 O O . ILE A 1 194 ? -3.502 -9.030 26.785 1.00 61.75 194 ILE A O 1
ATOM 1571 N N . HIS A 1 195 ? -5.321 -8.377 25.674 1.00 47.25 195 HIS A N 1
ATOM 1572 C CA . HIS A 1 195 ? -6.304 -8.824 26.667 1.00 47.25 195 HIS A CA 1
ATOM 1573 C C . HIS A 1 195 ? -7.505 -9.509 26.026 1.00 47.25 195 HIS A C 1
ATOM 1575 O O . HIS A 1 195 ? -8.158 -10.281 26.762 1.00 47.25 195 HIS A O 1
#